Protein AF-A0A7M1XL05-F1 (afdb_monomer_lite)

Radius of gyration: 22.33 Å; chains: 1; bounding box: 62×26×66 Å

Organism: NCBI:txid744512

Sequence (189 aa):
MEYSQEQYKKDQKRFGLMASLPIVVAITHLLFTVIYMSIVTAHQDGTYGNVFLLGEMFATSSFGAILIGQGGSETAIRSLPAMLGVVLGLAMIFLSTSAVKGKKLPYYISFGVYLFDSVMIIPAMLCSIFLTGSGIHYMVVDYSITILLHLIFIGLFLYGVRIIKRMEDYEVKLALQANTIHITKGDTL

Foldseek 3Di:
DDQDPVNLVVLVVVLLVLLCLLLVLLVFQLVLLVVQLVPWDADPVLAIPPLASLLRHQLVLSLQLLVCSQPHDNCSSNPRSNVVSVVLSVLSNVLSVVSSVVDPVSLVVNLVSLVVSLVSNVSSQVSLVPVPRSSHHHDPVSNVSNNVVSVVSNVSSVVSVVSVVSNVVVVVVVVVVVVVVVVVVVVVD

pLDDT: mean 90.28, std 9.1, range [47.34, 98.25]

Structure (mmCIF, N/CA/C/O backbone):
data_AF-A0A7M1XL05-F1
#
_entry.id   AF-A0A7M1XL05-F1
#
loop_
_atom_site.group_PDB
_atom_site.id
_atom_site.type_symbol
_atom_site.label_atom_id
_atom_site.label_alt_id
_atom_site.label_comp_id
_atom_site.label_asym_id
_atom_site.label_entity_id
_atom_site.label_seq_id
_atom_site.pdbx_PDB_ins_code
_atom_site.Cartn_x
_atom_site.Cartn_y
_atom_site.Cartn_z
_atom_site.occupancy
_atom_site.B_iso_or_equiv
_atom_site.auth_seq_id
_atom_site.auth_comp_id
_atom_site.auth_asym_id
_atom_site.auth_atom_id
_atom_site.pdbx_PDB_model_num
ATOM 1 N N . MET A 1 1 ? -5.846 -11.533 30.949 1.00 64.31 1 MET A N 1
ATOM 2 C CA . MET A 1 1 ? -6.144 -10.200 31.517 1.00 64.31 1 MET A CA 1
ATOM 3 C C . MET A 1 1 ? -7.375 -9.659 30.822 1.00 64.31 1 MET A C 1
ATOM 5 O O . MET A 1 1 ? -7.454 -9.773 29.603 1.00 64.31 1 MET A O 1
ATOM 9 N N . GLU A 1 2 ? -8.335 -9.145 31.582 1.00 85.19 2 GLU A N 1
ATOM 10 C CA . GLU A 1 2 ? -9.550 -8.538 31.039 1.00 85.19 2 GLU A CA 1
ATOM 11 C C . GLU A 1 2 ? -9.230 -7.185 30.383 1.00 85.19 2 GLU A C 1
ATOM 13 O O . GLU A 1 2 ? -8.357 -6.455 30.853 1.00 85.19 2 GLU A O 1
ATOM 18 N N . TYR A 1 3 ? -9.884 -6.885 29.258 1.00 90.56 3 TYR A N 1
ATOM 19 C CA . TYR A 1 3 ? -9.640 -5.657 28.503 1.00 90.56 3 TYR A CA 1
ATOM 20 C C . TYR A 1 3 ? -10.390 -4.491 29.153 1.00 90.56 3 TYR A C 1
ATOM 22 O O . TYR A 1 3 ? -11.619 -4.502 29.207 1.00 90.56 3 TYR A O 1
ATOM 30 N N . SER A 1 4 ? -9.653 -3.516 29.686 1.00 93.31 4 SER A N 1
ATOM 31 C CA . SER A 1 4 ? -10.220 -2.446 30.516 1.00 93.31 4 SER A CA 1
ATOM 32 C C . SER A 1 4 ? -10.689 -1.232 29.704 1.00 93.31 4 SER A C 1
ATOM 34 O O . SER A 1 4 ? -10.248 -0.994 28.578 1.00 93.31 4 SER A O 1
ATOM 36 N N . GLN A 1 5 ? -11.535 -0.391 30.309 1.00 93.94 5 GLN A N 1
ATOM 37 C CA . GLN A 1 5 ? -11.976 0.876 29.706 1.00 93.94 5 GLN A CA 1
ATOM 38 C C . GLN A 1 5 ? -10.800 1.825 29.407 1.00 93.94 5 GLN A C 1
ATOM 40 O O . GLN A 1 5 ? -10.811 2.561 28.419 1.00 93.94 5 GLN A O 1
ATOM 45 N N . GLU A 1 6 ? -9.765 1.811 30.249 1.00 95.12 6 GLU A N 1
ATOM 46 C CA . GLU A 1 6 ? -8.543 2.587 30.030 1.00 95.12 6 GLU A CA 1
ATOM 47 C C . GLU A 1 6 ? -7.787 2.096 28.786 1.00 95.12 6 GLU A C 1
ATOM 49 O O . GLU A 1 6 ? -7.363 2.897 27.947 1.00 95.12 6 GLU A O 1
ATOM 54 N N . GLN A 1 7 ? -7.676 0.773 28.619 1.00 95.31 7 GLN A N 1
ATOM 55 C CA . GLN A 1 7 ? -7.066 0.165 27.436 1.00 95.31 7 GLN A CA 1
ATOM 56 C C . GLN A 1 7 ? -7.852 0.498 26.165 1.00 95.31 7 GLN A C 1
ATOM 58 O O . GLN A 1 7 ? -7.234 0.849 25.160 1.00 95.31 7 GLN A O 1
ATOM 63 N N . TYR A 1 8 ? -9.186 0.486 26.233 1.00 95.56 8 TYR A N 1
ATOM 64 C CA . TYR A 1 8 ? -10.053 0.904 25.131 1.00 95.56 8 TYR A CA 1
ATOM 65 C C . TYR A 1 8 ? -9.794 2.355 24.702 1.00 95.56 8 TYR A C 1
ATOM 67 O O . TYR A 1 8 ? -9.566 2.619 23.522 1.00 95.56 8 TYR A O 1
ATOM 75 N N . LYS A 1 9 ? -9.734 3.305 25.648 1.00 95.38 9 LYS A N 1
ATOM 76 C CA . LYS A 1 9 ? -9.420 4.717 25.341 1.00 95.38 9 LYS A CA 1
ATOM 77 C C . LYS A 1 9 ? -8.034 4.875 24.706 1.00 95.38 9 LYS A C 1
ATOM 79 O O . LYS A 1 9 ? -7.855 5.654 23.767 1.00 95.38 9 LYS A O 1
ATOM 84 N N . LYS A 1 10 ? -7.042 4.121 25.194 1.00 96.50 10 LYS A N 1
ATOM 85 C CA . LYS A 1 10 ? -5.683 4.119 24.632 1.00 96.50 10 LYS A CA 1
ATOM 86 C C . LYS A 1 10 ? -5.664 3.586 23.200 1.00 96.50 10 LYS A C 1
ATOM 88 O O . LYS A 1 10 ? -4.983 4.147 22.341 1.00 96.50 10 LYS A O 1
ATOM 93 N N . ASP A 1 11 ? -6.407 2.519 22.945 1.00 96.50 11 ASP A N 1
ATOM 94 C CA . ASP A 1 11 ? -6.513 1.903 21.629 1.00 96.50 11 ASP A CA 1
ATOM 95 C C . ASP A 1 11 ? -7.336 2.747 20.650 1.00 96.50 11 ASP A C 1
ATOM 97 O O . ASP A 1 11 ? -6.928 2.842 19.500 1.00 96.50 11 ASP A O 1
ATOM 101 N N . GLN A 1 12 ? -8.365 3.481 21.092 1.00 94.81 12 GLN A N 1
ATOM 102 C CA . GLN A 1 12 ? -9.033 4.500 20.266 1.00 94.81 12 GLN A CA 1
ATOM 103 C C . GLN A 1 12 ? -8.046 5.555 19.750 1.00 94.81 12 GLN A C 1
ATOM 105 O O . GLN A 1 12 ? -8.026 5.862 18.557 1.00 94.81 12 GLN A O 1
ATOM 110 N N . LYS A 1 13 ? -7.180 6.083 20.627 1.00 95.25 13 LYS A N 1
ATOM 111 C CA . LYS A 1 13 ? -6.151 7.057 20.224 1.00 95.25 13 LYS A CA 1
ATOM 112 C C . LYS A 1 13 ? -5.160 6.449 19.229 1.00 95.25 13 LYS A C 1
ATOM 114 O O . LYS A 1 13 ? -4.793 7.092 18.248 1.00 95.25 13 LYS A O 1
ATOM 119 N N . ARG A 1 14 ? -4.728 5.206 19.469 1.00 96.31 14 ARG A N 1
ATOM 120 C CA . ARG A 1 14 ? -3.832 4.477 18.556 1.00 96.31 14 ARG A CA 1
ATOM 121 C C . ARG A 1 14 ? -4.500 4.182 17.219 1.00 96.31 14 ARG A C 1
ATOM 123 O O . ARG A 1 14 ? -3.843 4.314 16.196 1.00 96.31 14 ARG A O 1
ATOM 130 N N . PHE A 1 15 ? -5.780 3.824 17.216 1.00 95.62 15 PHE A N 1
ATOM 131 C CA . PHE A 1 15 ? -6.544 3.626 15.994 1.00 95.62 15 PHE A CA 1
ATOM 132 C C . PHE A 1 15 ? -6.634 4.921 15.194 1.00 95.62 15 PHE A C 1
ATOM 134 O O . PHE A 1 15 ? -6.413 4.870 13.996 1.00 95.62 15 PHE A O 1
ATOM 141 N N . GLY A 1 16 ? -6.837 6.080 15.830 1.00 93.31 16 GLY A N 1
ATOM 142 C CA . GLY A 1 16 ? -6.789 7.371 15.133 1.00 93.31 16 GLY A CA 1
ATOM 143 C C . GLY A 1 16 ? -5.475 7.598 14.370 1.00 93.31 16 GLY A C 1
ATOM 144 O O . GLY A 1 16 ? -5.500 8.072 13.238 1.00 93.31 16 GLY A O 1
ATOM 145 N N . LEU A 1 17 ? -4.339 7.186 14.948 1.00 95.12 17 LEU A N 1
ATOM 146 C CA . LEU A 1 17 ? -3.033 7.216 14.272 1.00 95.12 17 LEU A CA 1
ATOM 147 C C . LEU A 1 17 ? -2.920 6.162 13.165 1.00 95.12 17 LEU A C 1
ATOM 149 O O . LEU A 1 17 ? -2.380 6.434 12.103 1.00 95.12 17 LEU A O 1
ATOM 153 N N . MET A 1 18 ? -3.416 4.946 13.393 1.00 97.06 18 MET A N 1
ATOM 154 C CA . MET A 1 18 ? -3.384 3.905 12.362 1.00 97.06 18 MET A CA 1
ATOM 155 C C . MET A 1 18 ? -4.321 4.237 11.203 1.00 97.06 18 MET A C 1
ATOM 157 O O . MET A 1 18 ? -3.995 3.956 10.060 1.00 97.06 18 MET A O 1
ATOM 161 N N . ALA A 1 19 ? -5.441 4.905 11.458 1.00 96.31 19 ALA A N 1
ATOM 162 C CA . ALA A 1 19 ? -6.400 5.307 10.445 1.00 96.31 19 ALA A CA 1
ATOM 163 C C . ALA A 1 19 ? -5.809 6.289 9.424 1.00 96.31 19 ALA A C 1
ATOM 165 O O . ALA A 1 19 ? -6.297 6.315 8.295 1.00 96.31 19 ALA A O 1
ATOM 166 N N . SER A 1 20 ? -4.755 7.043 9.773 1.00 96.81 20 SER A N 1
ATOM 167 C CA . SER A 1 20 ? -4.007 7.902 8.842 1.00 96.81 20 SER A CA 1
ATOM 168 C C . SER A 1 20 ? -2.867 7.185 8.107 1.00 96.81 20 SER A C 1
ATOM 170 O O . SER A 1 20 ? -2.329 7.734 7.148 1.00 96.81 20 SER A O 1
ATOM 172 N N . LEU A 1 21 ? -2.524 5.947 8.483 1.00 97.19 21 LEU A N 1
ATOM 173 C CA . LEU A 1 21 ? -1.484 5.153 7.820 1.00 97.19 21 LEU A CA 1
ATOM 174 C C . LEU A 1 21 ? -1.674 5.040 6.296 1.00 97.19 21 LEU A C 1
ATOM 176 O O . LEU A 1 21 ? -0.685 5.222 5.589 1.00 97.19 21 LEU A O 1
ATOM 180 N N . PRO A 1 22 ? -2.885 4.801 5.746 1.00 97.8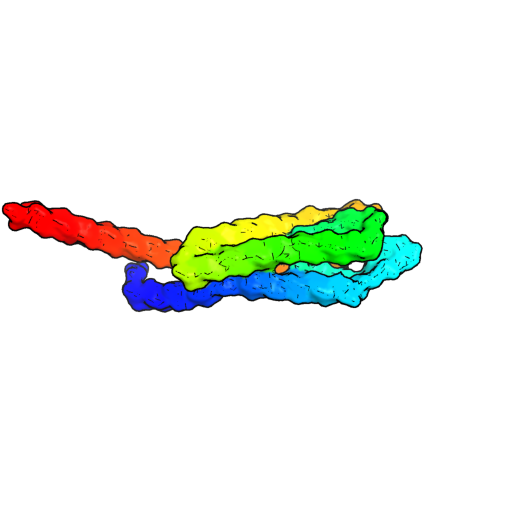1 22 PRO A N 1
ATOM 181 C CA . PRO A 1 22 ? -3.032 4.693 4.298 1.00 97.81 22 PRO A CA 1
ATOM 182 C C . PRO A 1 22 ? -2.705 6.003 3.563 1.00 97.81 22 PRO A C 1
ATOM 184 O O . PRO A 1 22 ? -2.231 5.947 2.434 1.00 97.81 22 PRO A O 1
ATOM 187 N N . ILE A 1 23 ? -2.896 7.172 4.196 1.00 97.69 23 ILE A N 1
ATOM 188 C CA . ILE A 1 23 ? -2.443 8.462 3.643 1.00 97.69 23 ILE A CA 1
ATOM 189 C C . ILE A 1 23 ? -0.918 8.510 3.596 1.00 97.69 23 ILE A C 1
ATOM 191 O O . ILE A 1 23 ? -0.364 8.915 2.581 1.00 97.69 23 ILE A O 1
ATOM 195 N N . VAL A 1 24 ? -0.243 8.090 4.670 1.00 97.06 24 VAL A N 1
ATOM 196 C CA . VAL A 1 24 ? 1.228 8.065 4.719 1.00 97.06 24 VAL A CA 1
ATOM 197 C C . VAL A 1 24 ? 1.774 7.178 3.602 1.00 97.06 24 VAL A C 1
ATOM 199 O O . VAL A 1 24 ? 2.594 7.638 2.818 1.00 97.06 24 VAL A O 1
ATOM 202 N N . VAL A 1 25 ? 1.246 5.959 3.475 1.00 97.00 25 VAL A N 1
ATOM 203 C CA . VAL A 1 25 ? 1.593 5.013 2.403 1.00 97.00 25 VAL A CA 1
ATOM 204 C C . VAL A 1 25 ? 1.383 5.639 1.024 1.00 97.00 25 VAL A C 1
ATOM 206 O O . VAL A 1 25 ? 2.295 5.640 0.200 1.00 97.00 25 VAL A O 1
ATOM 209 N N . ALA A 1 26 ? 0.207 6.229 0.785 1.00 97.62 26 ALA A N 1
ATOM 210 C CA . ALA A 1 26 ? -0.111 6.869 -0.487 1.00 97.62 26 ALA A CA 1
ATOM 211 C C . ALA A 1 26 ? 0.858 8.003 -0.828 1.00 97.62 26 ALA A C 1
ATOM 213 O O . ALA A 1 26 ? 1.385 8.037 -1.934 1.00 97.62 26 ALA A O 1
ATOM 214 N N . ILE A 1 27 ? 1.122 8.907 0.117 1.00 97.06 27 ILE A N 1
ATOM 215 C CA . ILE A 1 27 ? 2.045 10.027 -0.091 1.00 97.06 27 ILE A CA 1
ATOM 216 C C . ILE A 1 27 ? 3.452 9.507 -0.382 1.00 97.06 27 ILE A C 1
ATOM 218 O O . ILE A 1 27 ? 4.072 9.975 -1.333 1.00 97.06 27 ILE A O 1
ATOM 222 N N . THR A 1 28 ? 3.943 8.532 0.388 1.00 95.56 28 THR A N 1
ATOM 223 C CA . THR A 1 28 ? 5.272 7.948 0.185 1.00 95.56 28 THR A CA 1
ATOM 224 C C . THR A 1 28 ? 5.423 7.402 -1.237 1.00 95.56 28 THR A C 1
ATOM 226 O O . THR A 1 28 ? 6.307 7.857 -1.960 1.00 95.56 28 THR A O 1
ATOM 229 N N . HIS A 1 29 ? 4.533 6.513 -1.684 1.00 96.25 29 HIS A N 1
ATOM 230 C CA . HIS A 1 29 ? 4.633 5.922 -3.025 1.00 96.25 29 HIS A CA 1
ATOM 231 C C . HIS A 1 29 ? 4.381 6.931 -4.156 1.00 96.25 29 HIS A C 1
ATOM 233 O O . HIS A 1 29 ? 5.026 6.859 -5.206 1.00 96.25 29 HIS A O 1
ATOM 239 N N . LEU A 1 30 ? 3.474 7.898 -3.965 1.00 96.38 30 LEU A N 1
ATOM 240 C CA . LEU A 1 30 ? 3.226 8.956 -4.950 1.00 96.38 30 LEU A CA 1
ATOM 241 C C . LEU A 1 30 ? 4.436 9.876 -5.121 1.00 96.38 30 LEU A C 1
ATOM 243 O O . LEU A 1 30 ? 4.757 10.239 -6.250 1.00 96.38 30 LEU A O 1
ATOM 247 N N . LEU A 1 31 ? 5.130 10.223 -4.033 1.00 95.94 31 LEU A N 1
ATOM 248 C CA . LEU A 1 31 ? 6.360 11.011 -4.103 1.00 95.94 31 LEU A CA 1
ATOM 249 C C . LEU A 1 31 ? 7.429 10.277 -4.915 1.00 95.94 31 LEU A C 1
ATOM 251 O O . LEU A 1 31 ? 7.987 10.864 -5.839 1.00 95.94 31 LEU A O 1
ATOM 255 N N . PHE A 1 32 ? 7.660 8.991 -4.641 1.00 94.25 32 PHE A N 1
ATOM 256 C CA . PHE A 1 32 ? 8.605 8.192 -5.426 1.00 94.25 32 PHE A CA 1
ATOM 257 C C . PHE A 1 32 ? 8.195 8.068 -6.889 1.00 94.25 32 PHE A C 1
ATOM 259 O O . PHE A 1 32 ? 9.044 8.193 -7.766 1.00 94.25 32 PHE A O 1
ATOM 266 N N . THR A 1 33 ? 6.895 7.939 -7.160 1.00 93.38 33 THR A N 1
ATOM 267 C CA . THR A 1 33 ? 6.372 7.953 -8.530 1.00 93.38 33 THR A CA 1
ATOM 268 C C . THR A 1 33 ? 6.722 9.267 -9.226 1.00 93.38 33 THR A C 1
ATOM 270 O O . THR A 1 33 ? 7.324 9.243 -10.291 1.00 93.38 33 THR A O 1
ATOM 273 N N . VAL A 1 34 ? 6.432 10.423 -8.624 1.00 93.31 34 VAL A N 1
ATOM 274 C CA . VAL A 1 34 ? 6.751 11.737 -9.216 1.00 93.31 34 VAL A CA 1
ATOM 275 C C . VAL A 1 34 ? 8.254 11.913 -9.450 1.00 93.31 34 VAL A C 1
ATOM 277 O O . VAL A 1 34 ? 8.656 12.423 -10.499 1.00 93.31 34 VAL A O 1
ATOM 280 N N . ILE A 1 35 ? 9.093 11.479 -8.506 1.00 92.75 35 ILE A N 1
ATOM 281 C CA . ILE A 1 35 ? 10.548 11.577 -8.658 1.00 92.75 35 ILE A CA 1
ATOM 282 C C . ILE A 1 35 ? 11.018 10.666 -9.796 1.00 92.75 35 ILE A C 1
ATOM 284 O O . ILE A 1 35 ? 11.716 11.147 -10.685 1.00 92.75 35 ILE A O 1
ATOM 288 N N . TYR A 1 36 ? 10.577 9.405 -9.834 1.00 90.94 36 TYR A N 1
ATOM 289 C CA . TYR A 1 36 ? 10.893 8.463 -10.912 1.00 90.94 36 TYR A CA 1
ATOM 290 C C . TYR A 1 36 ? 10.531 9.041 -12.292 1.00 90.94 36 TYR A C 1
ATOM 292 O O . TYR A 1 36 ? 11.368 9.079 -13.191 1.00 90.94 36 TYR A O 1
ATOM 300 N N . MET A 1 37 ? 9.336 9.623 -12.430 1.00 89.31 37 MET A N 1
ATOM 301 C CA . MET A 1 37 ? 8.877 10.298 -13.657 1.00 89.31 37 MET A CA 1
ATOM 302 C C . MET A 1 37 ? 9.747 11.472 -14.104 1.00 89.31 37 MET A C 1
ATOM 304 O O . MET A 1 37 ? 9.776 11.815 -15.290 1.00 89.31 37 MET A O 1
ATOM 308 N N . SER A 1 38 ? 10.406 12.119 -13.147 1.00 89.00 38 SER A N 1
ATOM 309 C CA . SER A 1 38 ? 11.232 13.299 -13.385 1.00 89.00 38 SER A CA 1
ATOM 310 C C . SER A 1 38 ? 12.654 12.933 -13.807 1.00 89.00 38 SER A C 1
ATOM 312 O O . SER A 1 38 ? 13.306 13.739 -14.466 1.00 89.00 38 SER A O 1
ATOM 314 N N . ILE A 1 39 ? 13.134 11.742 -13.431 1.00 88.88 39 ILE A N 1
ATOM 315 C CA . ILE A 1 39 ? 14.531 11.328 -13.629 1.00 88.88 39 ILE A CA 1
ATOM 316 C C . ILE A 1 39 ? 14.712 10.220 -14.668 1.00 88.88 39 ILE A C 1
ATOM 318 O O . ILE A 1 39 ? 15.827 10.051 -15.162 1.00 88.88 39 ILE A O 1
ATOM 322 N N . VAL A 1 40 ? 13.657 9.462 -14.991 1.00 89.00 40 VAL A N 1
ATOM 323 C CA . VAL A 1 40 ? 13.730 8.388 -15.987 1.00 89.00 40 VAL A CA 1
ATOM 324 C C . VAL A 1 40 ? 14.039 8.971 -17.365 1.00 89.00 40 VAL A C 1
ATOM 326 O O . VAL A 1 40 ? 13.403 9.928 -17.813 1.00 89.00 40 VAL A O 1
ATOM 329 N N . THR A 1 41 ? 15.027 8.394 -18.043 1.00 87.38 41 THR A N 1
ATOM 330 C CA . THR A 1 41 ? 15.491 8.859 -19.357 1.00 87.38 41 THR A CA 1
ATOM 331 C C . THR A 1 41 ? 15.527 7.710 -20.345 1.00 87.38 41 THR A C 1
ATOM 333 O O . THR A 1 41 ? 16.102 6.668 -20.041 1.00 87.38 41 THR A O 1
ATOM 336 N N . ALA A 1 42 ? 14.959 7.913 -21.532 1.00 86.06 42 ALA A N 1
ATOM 337 C CA . ALA A 1 42 ? 15.063 6.959 -22.630 1.00 86.06 42 ALA A CA 1
ATOM 338 C C . ALA A 1 42 ? 16.443 7.048 -23.305 1.00 86.06 42 ALA A C 1
ATOM 340 O O . ALA A 1 42 ? 16.937 8.143 -23.591 1.00 86.06 42 ALA A O 1
ATOM 341 N N . HIS A 1 43 ? 17.054 5.901 -23.586 1.00 84.19 43 HIS A N 1
ATOM 342 C CA . HIS A 1 43 ? 18.278 5.782 -24.373 1.00 84.19 43 HIS A CA 1
ATOM 343 C C . HIS A 1 43 ? 17.969 5.359 -25.816 1.00 84.19 43 HIS A C 1
ATOM 345 O O . HIS A 1 43 ? 16.906 4.820 -26.124 1.00 84.19 43 HIS A O 1
ATOM 351 N N . GLN A 1 44 ? 18.909 5.618 -26.732 1.00 80.00 44 GLN A N 1
ATOM 352 C CA . GLN A 1 44 ? 18.736 5.334 -28.165 1.00 80.00 44 GLN A CA 1
ATOM 353 C C . GLN A 1 44 ? 18.653 3.835 -28.489 1.00 80.00 44 GLN A C 1
ATOM 355 O O . GLN A 1 44 ? 18.146 3.465 -29.544 1.00 80.00 44 GLN A O 1
ATOM 360 N N . ASP A 1 45 ? 19.137 2.980 -27.591 1.00 79.06 45 ASP A N 1
ATOM 361 C CA . ASP A 1 45 ? 19.076 1.521 -27.695 1.00 79.06 45 ASP A CA 1
ATOM 362 C C . ASP A 1 45 ? 17.742 0.933 -27.192 1.00 79.06 45 ASP A C 1
ATOM 364 O O . ASP A 1 45 ? 17.575 -0.285 -27.174 1.00 79.06 45 ASP A O 1
ATOM 368 N N . GLY A 1 46 ? 16.788 1.785 -26.794 1.00 76.75 46 GLY A N 1
ATOM 369 C CA . GLY A 1 46 ? 15.493 1.370 -26.255 1.00 76.75 46 GLY A CA 1
ATOM 370 C C . GLY A 1 46 ? 15.525 0.986 -24.773 1.00 76.75 46 GLY A C 1
ATOM 371 O O . GLY A 1 46 ? 14.511 0.523 -24.251 1.00 76.75 46 GLY A O 1
ATOM 372 N N . THR A 1 47 ? 16.657 1.178 -24.089 1.00 83.12 47 THR A N 1
ATOM 373 C CA . THR A 1 47 ? 16.760 1.020 -22.632 1.00 83.12 47 THR A CA 1
ATOM 374 C C . THR A 1 47 ? 16.428 2.318 -21.899 1.00 83.12 47 THR A C 1
ATOM 376 O O . THR A 1 47 ? 16.358 3.397 -22.494 1.00 83.12 47 THR A O 1
ATOM 379 N N . TYR A 1 48 ? 16.217 2.220 -20.587 1.00 84.06 48 TYR A N 1
ATOM 380 C CA . TYR A 1 48 ? 15.893 3.358 -19.736 1.00 84.06 48 TYR A CA 1
ATOM 381 C C . TYR A 1 48 ? 16.899 3.494 -18.593 1.00 84.06 48 TYR A C 1
ATOM 383 O O . TYR A 1 48 ? 17.186 2.542 -17.868 1.00 84.06 48 TYR A O 1
ATOM 391 N N . GLY A 1 49 ? 17.423 4.706 -18.426 1.00 81.25 49 GLY A N 1
ATOM 392 C CA . GLY A 1 49 ? 18.327 5.082 -17.342 1.00 81.25 49 GLY A CA 1
ATOM 393 C C . GLY A 1 49 ? 17.587 5.554 -16.088 1.00 81.25 49 GLY A C 1
ATOM 394 O O . GLY A 1 49 ? 16.405 5.898 -16.135 1.00 81.25 49 GLY A O 1
ATOM 395 N N . ASN A 1 50 ? 18.312 5.614 -14.964 1.00 82.69 50 ASN A N 1
ATOM 396 C CA . ASN A 1 50 ? 17.837 6.134 -13.670 1.00 82.69 50 ASN A CA 1
ATOM 397 C C . ASN A 1 50 ? 16.588 5.429 -13.110 1.00 82.69 50 ASN A C 1
ATOM 399 O O . ASN A 1 50 ? 15.703 6.059 -12.535 1.00 82.69 50 ASN A O 1
ATOM 403 N N . VAL A 1 51 ? 16.526 4.104 -13.247 1.00 83.69 51 VAL A N 1
ATOM 404 C CA . VAL A 1 51 ? 15.380 3.290 -12.805 1.00 83.69 51 VAL A CA 1
ATOM 405 C C . VAL A 1 51 ? 15.409 2.889 -11.321 1.00 83.69 51 VAL A C 1
ATOM 407 O O . VAL A 1 51 ? 14.526 2.173 -10.874 1.00 83.69 51 VAL A O 1
ATOM 410 N N . PHE A 1 52 ? 16.360 3.397 -10.532 1.00 80.88 52 PHE A N 1
ATOM 411 C CA . PHE A 1 52 ? 16.613 3.014 -9.128 1.00 80.88 52 PHE A CA 1
ATOM 412 C C . PHE A 1 52 ? 15.525 3.420 -8.111 1.00 80.88 52 PHE A C 1
ATOM 414 O O . PHE A 1 52 ? 15.732 3.271 -6.915 1.00 80.88 52 PHE A O 1
ATOM 421 N N . LEU A 1 53 ? 14.409 4.004 -8.564 1.00 85.94 53 LEU A N 1
ATOM 422 C CA . LEU A 1 53 ? 13.248 4.351 -7.726 1.00 85.94 53 LEU A CA 1
ATOM 423 C C . LEU A 1 53 ? 12.016 3.492 -8.028 1.00 85.94 53 LEU A C 1
ATOM 425 O O . LEU A 1 53 ? 10.910 3.754 -7.544 1.00 85.94 53 LEU A O 1
ATOM 429 N N . LEU A 1 54 ? 12.188 2.495 -8.893 1.00 87.38 54 LEU A N 1
ATOM 430 C CA . LEU A 1 54 ? 11.107 1.632 -9.327 1.00 87.38 54 LEU A CA 1
ATOM 431 C C . LEU A 1 54 ? 10.590 0.773 -8.165 1.00 87.38 54 LEU A C 1
ATOM 433 O O . LEU A 1 54 ? 9.407 0.444 -8.137 1.00 87.38 54 LEU A O 1
ATOM 437 N N . GLY A 1 55 ? 11.444 0.411 -7.202 1.00 86.81 55 GLY A N 1
ATOM 438 C CA . GLY A 1 55 ? 11.070 -0.425 -6.056 1.00 86.81 55 GLY A CA 1
ATOM 439 C C . GLY A 1 55 ? 10.219 0.300 -5.006 1.00 86.81 55 GLY A C 1
ATOM 440 O O . GLY A 1 55 ? 9.540 -0.341 -4.203 1.00 86.81 55 GLY A O 1
ATOM 441 N N . GLU A 1 56 ? 10.241 1.627 -5.018 1.00 91.44 56 GLU A N 1
ATOM 442 C CA . GLU A 1 56 ? 9.649 2.503 -4.013 1.00 91.44 56 GLU A CA 1
ATOM 443 C C . GLU A 1 56 ? 8.279 3.048 -4.432 1.00 91.44 56 GLU A C 1
ATOM 445 O O . GLU A 1 56 ? 7.555 3.639 -3.626 1.00 91.44 56 GLU A O 1
ATOM 450 N N . MET A 1 57 ? 7.894 2.839 -5.687 1.00 94.62 57 MET A N 1
ATOM 451 C CA . MET A 1 57 ? 6.546 3.098 -6.181 1.00 94.62 57 MET A CA 1
ATOM 452 C C . MET A 1 57 ? 5.563 2.035 -5.671 1.00 94.62 57 MET A C 1
ATOM 454 O O . MET A 1 57 ? 5.957 1.024 -5.091 1.00 94.62 57 MET A O 1
ATOM 458 N N . PHE A 1 58 ? 4.266 2.263 -5.887 1.00 96.44 58 PHE A N 1
ATOM 459 C CA . PHE A 1 58 ? 3.291 1.178 -5.769 1.00 96.44 58 PHE A CA 1
ATOM 460 C C . PHE A 1 58 ? 3.686 0.052 -6.722 1.00 96.44 58 PHE A C 1
ATOM 462 O O . PHE A 1 58 ? 4.008 0.318 -7.884 1.00 96.44 58 PHE A O 1
ATOM 469 N N . ALA A 1 59 ? 3.629 -1.195 -6.268 1.00 95.75 59 ALA A N 1
ATOM 470 C CA . ALA A 1 59 ? 4.117 -2.313 -7.065 1.00 95.75 59 ALA A CA 1
ATOM 471 C C . ALA A 1 59 ? 3.308 -2.501 -8.358 1.00 95.75 59 ALA A C 1
ATOM 473 O O . ALA A 1 59 ? 3.866 -2.904 -9.378 1.00 95.75 59 ALA A O 1
ATOM 474 N N . THR A 1 60 ? 2.025 -2.122 -8.368 1.00 96.50 60 THR A N 1
ATOM 475 C CA . THR A 1 60 ? 1.208 -2.056 -9.590 1.00 96.50 60 THR A CA 1
ATOM 476 C C . THR A 1 60 ? 1.755 -1.027 -10.585 1.00 96.50 60 THR A C 1
ATOM 478 O O . THR A 1 60 ? 1.790 -1.287 -11.787 1.00 96.50 60 THR A O 1
ATOM 481 N N . SER A 1 61 ? 2.210 0.136 -10.108 1.00 95.44 61 SER A N 1
ATOM 482 C CA . SER A 1 61 ? 2.832 1.158 -10.957 1.00 95.44 61 SER A CA 1
ATOM 483 C C . SER A 1 61 ? 4.166 0.682 -11.519 1.00 95.44 61 SER A C 1
ATOM 485 O O . SER A 1 61 ? 4.407 0.830 -12.717 1.00 95.44 61 SER A O 1
ATOM 487 N N . SER A 1 62 ? 5.007 0.078 -10.680 1.00 93.88 62 SER A N 1
ATOM 488 C CA . SER A 1 62 ? 6.295 -0.494 -11.084 1.00 93.88 62 SER A CA 1
ATOM 489 C C . SER A 1 62 ? 6.114 -1.605 -12.110 1.00 93.88 62 SER A C 1
ATOM 491 O O . SER A 1 62 ? 6.787 -1.624 -13.138 1.00 93.88 62 SER A O 1
ATOM 493 N N . PHE A 1 63 ? 5.144 -2.492 -11.876 1.00 94.00 63 PHE A N 1
ATOM 494 C CA . PHE A 1 63 ? 4.764 -3.528 -12.825 1.00 94.00 63 PHE A CA 1
ATOM 495 C C . PHE A 1 63 ? 4.326 -2.932 -14.163 1.00 94.00 63 PHE A C 1
ATOM 497 O O . PHE A 1 63 ? 4.800 -3.361 -15.213 1.00 94.00 63 PHE A O 1
ATOM 504 N N . GLY A 1 64 ? 3.471 -1.905 -14.122 1.00 92.62 64 GLY A N 1
ATOM 505 C CA . GLY A 1 64 ? 3.038 -1.174 -15.307 1.00 92.62 64 GLY A CA 1
ATOM 506 C C . GLY A 1 64 ? 4.217 -0.626 -16.107 1.00 92.62 64 GLY A C 1
ATOM 507 O O . GLY A 1 64 ? 4.251 -0.832 -17.314 1.00 92.62 64 GLY A O 1
ATOM 508 N N . ALA A 1 65 ? 5.196 -0.004 -15.440 1.00 91.62 65 ALA A N 1
ATOM 509 C CA . ALA A 1 65 ? 6.405 0.526 -16.074 1.00 91.62 65 ALA A CA 1
ATOM 510 C C . ALA A 1 65 ? 7.234 -0.575 -16.755 1.00 91.62 65 ALA A C 1
ATOM 512 O O . ALA A 1 65 ? 7.635 -0.416 -17.905 1.00 91.62 65 ALA A O 1
ATOM 513 N N . ILE A 1 66 ? 7.442 -1.705 -16.070 1.00 91.44 66 ILE A N 1
ATOM 514 C CA . ILE A 1 66 ? 8.201 -2.851 -16.596 1.00 91.44 66 ILE A CA 1
ATOM 515 C C . ILE A 1 66 ? 7.513 -3.436 -17.831 1.00 91.44 66 ILE A C 1
ATOM 517 O O . ILE A 1 66 ? 8.175 -3.714 -18.827 1.00 91.44 66 ILE A O 1
ATOM 521 N N . LEU A 1 67 ? 6.187 -3.596 -17.797 1.00 90.12 67 LEU A N 1
ATOM 522 C CA . LEU A 1 67 ? 5.437 -4.163 -18.919 1.00 90.12 67 LEU A CA 1
ATOM 523 C C . LEU A 1 67 ? 5.537 -3.314 -20.186 1.00 90.12 67 LEU A C 1
ATOM 525 O O . LEU A 1 67 ? 5.691 -3.856 -21.277 1.00 90.12 67 LEU A O 1
ATOM 529 N N . ILE A 1 68 ? 5.425 -1.992 -20.054 1.00 88.88 68 ILE A N 1
ATOM 530 C CA . ILE A 1 68 ? 5.417 -1.095 -21.217 1.00 88.88 68 ILE A CA 1
ATOM 531 C C . ILE A 1 68 ? 6.805 -0.636 -21.639 1.00 88.88 68 ILE A C 1
ATOM 533 O O . ILE A 1 68 ? 6.939 -0.039 -22.704 1.00 88.88 68 ILE A O 1
ATOM 537 N N . GLY A 1 69 ? 7.833 -0.894 -20.833 1.00 84.62 69 GLY A N 1
ATOM 538 C CA . GLY A 1 69 ? 9.203 -0.582 -21.213 1.00 84.62 69 GLY A CA 1
ATOM 539 C C . GLY A 1 69 ? 9.619 -1.285 -22.516 1.00 84.62 69 GLY A C 1
ATOM 540 O O . GLY A 1 69 ? 10.425 -0.750 -23.276 1.00 84.62 69 GLY A O 1
ATOM 541 N N . GLN A 1 70 ? 8.989 -2.422 -22.849 1.00 75.94 70 GLN A N 1
ATOM 542 C CA . GLN A 1 70 ? 9.144 -3.080 -24.144 1.00 75.94 70 GLN A CA 1
ATOM 543 C C . GLN A 1 70 ? 8.358 -2.341 -25.240 1.00 75.94 70 GLN A C 1
ATOM 545 O O . GLN A 1 70 ? 7.175 -2.591 -25.467 1.00 75.94 70 GLN A O 1
ATOM 550 N N . GLY A 1 71 ? 9.024 -1.434 -25.956 1.00 72.81 71 GLY A N 1
ATOM 551 C CA . GLY A 1 71 ? 8.450 -0.765 -27.132 1.00 72.81 71 GLY A CA 1
ATOM 552 C C . GLY A 1 71 ? 7.440 0.345 -26.823 1.00 72.81 71 GLY A C 1
ATOM 553 O O . GLY A 1 71 ? 6.834 0.892 -27.746 1.00 72.81 71 GLY A O 1
ATOM 554 N N . GLY A 1 72 ? 7.263 0.707 -25.550 1.00 77.12 72 GLY A N 1
ATOM 555 C CA . GLY A 1 72 ? 6.524 1.899 -25.158 1.00 77.12 72 GLY A CA 1
ATOM 556 C C . GLY A 1 72 ? 7.277 3.178 -25.515 1.00 77.12 72 GLY A C 1
ATOM 557 O O . GLY A 1 72 ? 8.506 3.227 -25.513 1.00 77.12 72 GLY A O 1
ATOM 558 N N . SER A 1 73 ? 6.525 4.241 -25.805 1.00 83.19 73 SER A N 1
ATOM 559 C CA . SER A 1 73 ? 7.103 5.579 -25.905 1.00 83.19 73 SER A CA 1
ATOM 560 C C . SER A 1 73 ? 7.523 6.081 -24.524 1.00 83.19 73 SER A C 1
ATOM 562 O O . SER A 1 73 ? 6.951 5.693 -23.502 1.00 83.19 73 SER A O 1
ATOM 564 N N . GLU A 1 74 ? 8.457 7.029 -24.484 1.00 83.12 74 GLU A N 1
ATOM 565 C CA . GLU A 1 74 ? 8.834 7.715 -23.243 1.00 83.12 74 GLU A CA 1
ATOM 566 C C . GLU A 1 74 ? 7.607 8.306 -22.519 1.00 83.12 74 GLU A C 1
ATOM 568 O O . GLU A 1 74 ? 7.484 8.229 -21.297 1.00 83.12 74 GLU A O 1
ATOM 573 N N . THR A 1 75 ? 6.637 8.827 -23.278 1.00 87.62 75 THR A N 1
ATOM 574 C CA . THR A 1 75 ? 5.362 9.314 -22.738 1.00 87.62 75 THR A CA 1
ATOM 575 C C . THR A 1 75 ? 4.539 8.204 -22.091 1.00 87.62 75 THR A C 1
ATOM 577 O O . THR A 1 75 ? 3.950 8.430 -21.034 1.00 87.62 75 THR A O 1
ATOM 580 N N . ALA A 1 76 ? 4.479 7.011 -22.688 1.00 87.56 76 ALA A N 1
ATOM 581 C CA . ALA A 1 76 ? 3.748 5.880 -22.119 1.00 87.56 76 ALA A CA 1
ATOM 582 C C . ALA A 1 76 ? 4.376 5.444 -20.789 1.00 87.56 76 ALA A C 1
ATOM 584 O O . ALA A 1 76 ? 3.667 5.304 -19.791 1.00 87.56 76 ALA A O 1
ATOM 585 N N . ILE A 1 77 ? 5.706 5.318 -20.764 1.00 86.88 77 ILE A N 1
ATOM 586 C CA . ILE A 1 77 ? 6.486 4.917 -19.582 1.00 86.88 77 ILE A CA 1
ATOM 587 C C . ILE A 1 77 ? 6.321 5.887 -18.434 1.00 86.88 77 ILE A C 1
ATOM 589 O O . ILE A 1 77 ? 6.348 5.476 -17.278 1.00 86.88 77 ILE A O 1
ATOM 593 N N . ARG A 1 78 ? 6.074 7.160 -18.744 1.00 89.19 78 ARG A N 1
ATOM 594 C CA . ARG A 1 78 ? 5.754 8.131 -17.713 1.00 89.19 78 ARG A CA 1
ATOM 595 C C . ARG A 1 78 ? 4.274 8.086 -17.295 1.00 89.19 78 ARG A C 1
ATOM 597 O O . ARG A 1 78 ? 3.909 8.012 -16.126 1.00 89.19 78 ARG A O 1
ATOM 604 N N . SER A 1 79 ? 3.371 8.113 -18.261 1.00 91.19 79 SER A N 1
ATOM 605 C CA . SER A 1 79 ? 1.942 8.296 -17.979 1.00 91.19 79 SER A CA 1
ATOM 606 C C . SER A 1 79 ? 1.273 7.098 -17.300 1.00 91.19 79 SER A C 1
ATOM 608 O O . SER A 1 79 ? 0.493 7.306 -16.370 1.00 91.19 79 SER A O 1
ATOM 610 N N . LEU A 1 80 ? 1.566 5.857 -17.710 1.00 92.44 80 LEU A N 1
ATOM 611 C CA . LEU A 1 80 ? 0.880 4.682 -17.160 1.00 92.44 80 LEU A CA 1
ATOM 612 C C . LEU A 1 80 ? 1.215 4.443 -15.677 1.00 92.44 80 LEU A C 1
ATOM 614 O O . LEU A 1 80 ? 0.276 4.340 -14.882 1.00 92.44 80 LEU A O 1
ATOM 618 N N . PRO A 1 81 ? 2.492 4.402 -15.250 1.00 92.19 81 PRO A N 1
ATOM 619 C CA . PRO A 1 81 ? 2.822 4.200 -13.839 1.00 92.19 81 PRO A CA 1
ATOM 620 C C . PRO A 1 81 ? 2.292 5.329 -12.954 1.00 92.19 81 PRO A C 1
ATOM 622 O O . PRO A 1 81 ? 1.801 5.067 -11.852 1.00 92.19 81 PRO A O 1
ATOM 625 N N . ALA A 1 82 ? 2.325 6.572 -13.455 1.00 93.56 82 ALA A N 1
ATOM 626 C CA . ALA A 1 82 ? 1.757 7.730 -12.776 1.00 93.56 82 ALA A CA 1
ATOM 627 C C . ALA A 1 82 ? 0.238 7.604 -12.604 1.00 93.56 82 ALA A C 1
ATOM 629 O O . ALA A 1 82 ? -0.268 7.792 -11.499 1.00 93.56 82 ALA A O 1
ATOM 630 N N . MET A 1 83 ? -0.489 7.229 -13.661 1.00 96.31 83 MET A N 1
ATOM 631 C CA . MET A 1 83 ? -1.936 7.016 -13.600 1.00 96.31 83 MET A CA 1
ATOM 632 C C . MET A 1 83 ? -2.298 5.933 -12.576 1.00 96.31 83 MET A C 1
ATOM 634 O O . MET A 1 83 ? -3.148 6.169 -11.718 1.00 96.31 83 MET A O 1
ATOM 638 N N . LEU A 1 84 ? -1.631 4.774 -12.629 1.00 96.00 84 LEU A N 1
ATOM 639 C CA . LEU A 1 84 ? -1.854 3.675 -11.683 1.00 96.00 84 LEU A CA 1
ATOM 640 C C . LEU A 1 84 ? -1.578 4.117 -10.239 1.00 96.00 84 LEU A C 1
ATOM 642 O O . LEU A 1 84 ? -2.383 3.855 -9.343 1.00 96.00 84 LEU A O 1
ATOM 646 N N . GLY A 1 85 ? -0.488 4.861 -10.036 1.00 96.00 85 GLY A N 1
ATOM 647 C CA . GLY A 1 85 ? -0.086 5.346 -8.720 1.00 96.00 85 GLY A CA 1
ATOM 648 C C . GLY A 1 85 ? -1.089 6.344 -8.153 1.00 96.00 85 GLY A C 1
ATOM 649 O O . GLY A 1 85 ? -1.472 6.241 -6.990 1.00 96.00 85 GLY A O 1
ATOM 650 N N . VAL A 1 86 ? -1.581 7.269 -8.984 1.00 97.12 86 VAL A N 1
ATOM 651 C CA . VAL A 1 86 ? -2.612 8.249 -8.610 1.00 97.12 86 VAL A CA 1
ATOM 652 C C . VAL A 1 86 ? -3.926 7.563 -8.253 1.00 97.12 86 VAL A C 1
ATOM 654 O O . VAL A 1 86 ? -4.513 7.898 -7.225 1.00 97.12 86 VAL A O 1
ATOM 657 N N . VAL A 1 87 ? -4.380 6.588 -9.046 1.00 97.19 87 VAL A N 1
ATOM 658 C CA . VAL A 1 87 ? -5.627 5.857 -8.769 1.00 97.19 87 VAL A CA 1
ATOM 659 C C . VAL A 1 87 ? -5.553 5.143 -7.416 1.00 97.19 87 VAL A C 1
ATOM 661 O O . VAL A 1 87 ? -6.445 5.320 -6.582 1.00 97.19 87 VAL A O 1
ATOM 664 N N . LEU A 1 88 ? -4.474 4.395 -7.161 1.00 96.88 88 LEU A N 1
ATOM 665 C CA . LEU A 1 88 ? -4.278 3.697 -5.885 1.00 96.88 88 LEU A CA 1
ATOM 666 C C . LEU A 1 88 ? -4.098 4.672 -4.716 1.00 96.88 88 LEU A C 1
ATOM 668 O O . LEU A 1 88 ? -4.733 4.514 -3.670 1.00 96.88 88 LEU A O 1
ATOM 672 N N . GLY A 1 89 ? -3.291 5.716 -4.902 1.00 97.50 89 GLY A N 1
ATOM 673 C CA . GLY A 1 89 ? -3.047 6.737 -3.890 1.00 97.50 89 GLY A CA 1
ATOM 674 C C . GLY A 1 89 ? -4.325 7.467 -3.472 1.00 97.50 89 GLY A C 1
ATOM 675 O O . GLY A 1 89 ? -4.600 7.599 -2.279 1.00 97.50 89 GLY A O 1
ATOM 676 N N . LEU A 1 90 ? -5.161 7.876 -4.431 1.00 97.38 90 LEU A N 1
ATOM 677 C CA . LEU A 1 90 ? -6.446 8.521 -4.147 1.00 97.38 90 LEU A CA 1
ATOM 678 C C . LEU A 1 90 ? -7.423 7.579 -3.438 1.00 97.38 90 LEU A C 1
ATOM 680 O O . LEU A 1 90 ? -8.076 7.999 -2.478 1.00 97.38 90 LEU A O 1
ATOM 684 N N . ALA A 1 91 ? -7.498 6.310 -3.857 1.00 97.44 91 ALA A N 1
ATOM 685 C CA . ALA A 1 91 ? -8.327 5.313 -3.184 1.00 97.44 91 ALA A CA 1
ATOM 686 C C . ALA A 1 91 ? -7.930 5.174 -1.703 1.00 97.44 91 ALA A C 1
ATOM 688 O O . ALA A 1 91 ? -8.781 5.246 -0.813 1.00 97.44 91 ALA A O 1
ATOM 689 N N . MET A 1 92 ? -6.629 5.070 -1.428 1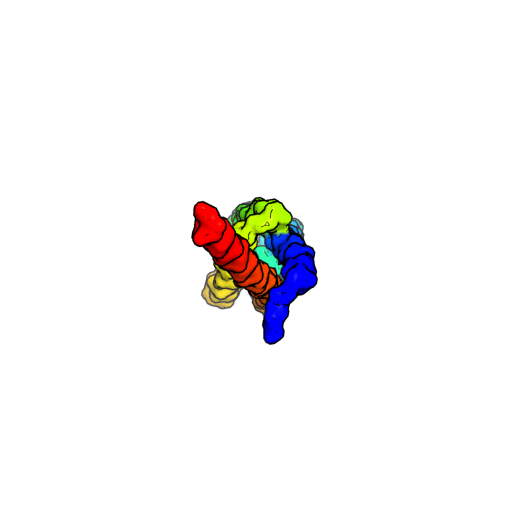.00 97.75 92 MET A N 1
ATOM 690 C CA . MET A 1 92 ? -6.081 4.976 -0.073 1.00 97.75 92 MET A CA 1
ATOM 691 C C . MET A 1 92 ? -6.374 6.228 0.768 1.00 97.75 92 MET A C 1
ATOM 693 O O . MET A 1 92 ? -6.817 6.109 1.915 1.00 97.75 92 MET A O 1
ATOM 697 N N . ILE A 1 93 ? -6.203 7.427 0.200 1.00 97.69 93 ILE A N 1
ATOM 698 C CA . ILE A 1 93 ? -6.491 8.704 0.876 1.00 97.69 93 ILE A CA 1
ATOM 699 C C . ILE A 1 93 ? -7.980 8.821 1.235 1.00 97.69 93 ILE A C 1
ATOM 701 O O . ILE A 1 93 ? -8.325 9.189 2.365 1.00 97.69 93 ILE A O 1
ATOM 705 N N . PHE A 1 94 ? -8.877 8.482 0.304 1.00 97.00 94 PHE A N 1
ATOM 706 C CA . PHE A 1 94 ? -10.323 8.549 0.528 1.00 97.00 94 PHE A CA 1
ATOM 707 C C . PHE A 1 94 ? -10.783 7.570 1.620 1.00 97.00 94 PHE A C 1
ATOM 709 O O . PHE A 1 94 ? -11.531 7.941 2.538 1.00 97.00 94 PHE A O 1
ATOM 716 N N . LEU A 1 95 ? -10.290 6.328 1.564 1.00 97.50 95 LEU A N 1
ATOM 717 C CA . LEU A 1 95 ? -10.572 5.300 2.566 1.00 97.50 95 LEU A CA 1
ATOM 718 C C . LEU A 1 95 ? -10.040 5.702 3.945 1.00 97.50 95 LEU A C 1
ATOM 720 O O . LEU A 1 95 ? -10.755 5.586 4.940 1.00 97.50 95 LEU A O 1
ATOM 724 N N . SER A 1 96 ? -8.830 6.257 4.005 1.00 96.31 96 SER A N 1
ATOM 725 C CA . SER A 1 96 ? -8.233 6.750 5.247 1.00 96.31 96 SER A CA 1
ATOM 726 C C . SER A 1 96 ? -9.003 7.926 5.843 1.00 96.31 96 SER A C 1
ATOM 728 O O . SER A 1 96 ? -9.292 7.919 7.036 1.00 96.31 96 SER A O 1
ATOM 730 N N . THR A 1 97 ? -9.443 8.890 5.030 1.00 96.19 97 THR A N 1
ATOM 731 C CA . THR A 1 97 ? -10.262 10.019 5.511 1.00 96.19 97 THR A CA 1
ATOM 732 C C . THR A 1 97 ? -11.573 9.531 6.130 1.00 96.19 97 THR A C 1
ATOM 734 O O . THR A 1 97 ? -12.043 10.073 7.133 1.00 96.19 97 THR A O 1
ATOM 737 N N . SER A 1 98 ? -12.162 8.475 5.565 1.00 94.94 98 SER A N 1
ATOM 738 C CA . SER A 1 98 ? -13.331 7.815 6.152 1.00 94.94 98 SER A CA 1
ATOM 739 C C . SER A 1 98 ? -12.985 7.053 7.437 1.00 94.94 98 SER A C 1
ATOM 741 O O . SER A 1 98 ? -13.764 7.098 8.390 1.00 94.94 98 SER A O 1
ATOM 743 N N . ALA A 1 99 ? -11.820 6.401 7.492 1.00 94.75 99 ALA A N 1
ATOM 744 C CA . ALA A 1 99 ? -11.351 5.670 8.667 1.00 94.75 99 ALA A CA 1
ATOM 745 C C . ALA A 1 99 ? -11.056 6.585 9.864 1.00 94.75 99 ALA A C 1
ATOM 747 O O . ALA A 1 99 ? -11.444 6.279 10.991 1.00 94.75 99 ALA A O 1
ATOM 748 N N . VAL A 1 100 ? -10.447 7.750 9.619 1.00 93.88 100 VAL A N 1
ATOM 749 C CA . VAL A 1 100 ? -10.132 8.760 10.644 1.00 93.88 100 VAL A CA 1
ATOM 750 C C . VAL A 1 100 ? -11.398 9.289 11.327 1.00 93.88 100 VAL A C 1
ATOM 752 O O . VAL A 1 100 ? -11.367 9.626 12.507 1.00 93.88 100 VAL A O 1
ATOM 755 N N . LYS A 1 101 ? -12.548 9.274 10.638 1.00 92.00 101 LYS A N 1
ATOM 756 C CA . LYS A 1 101 ? -13.865 9.602 11.221 1.00 92.00 101 LYS A CA 1
ATOM 757 C C . LYS A 1 101 ? -14.432 8.498 12.131 1.00 92.00 101 LYS A C 1
ATOM 759 O O . LYS A 1 101 ? -15.600 8.558 12.502 1.00 92.00 101 LYS A O 1
ATOM 764 N N . GLY A 1 102 ? -13.644 7.474 12.463 1.00 87.56 102 GLY A N 1
ATOM 765 C CA . GLY A 1 102 ? -14.026 6.376 13.353 1.00 87.56 102 GLY A CA 1
ATOM 766 C C . GLY A 1 102 ? -14.639 5.163 12.650 1.00 87.56 102 GLY A C 1
ATOM 767 O O . GLY A 1 102 ? -14.978 4.185 13.314 1.00 87.56 102 GLY A O 1
ATOM 768 N N . LYS A 1 103 ? -14.778 5.179 11.316 1.00 91.94 103 LYS A N 1
ATOM 769 C CA . LYS A 1 103 ? -15.311 4.029 10.570 1.00 91.94 103 LYS A CA 1
ATOM 770 C C . LYS A 1 103 ? -14.227 2.958 10.417 1.00 91.94 103 LYS A C 1
ATOM 772 O O . LYS A 1 103 ? -13.208 3.187 9.779 1.00 91.94 103 LYS A O 1
ATOM 777 N N . LYS A 1 104 ? -14.464 1.758 10.944 1.00 93.88 104 LYS A N 1
ATOM 778 C CA . LYS A 1 104 ? -13.491 0.650 10.909 1.00 93.88 104 LYS A CA 1
ATOM 779 C C . LYS A 1 104 ? -13.386 -0.008 9.526 1.00 93.88 104 LYS A C 1
ATOM 781 O O . LYS A 1 104 ? -12.289 -0.285 9.057 1.00 93.88 104 LYS A O 1
ATOM 786 N N . LEU A 1 105 ? -14.514 -0.182 8.827 1.00 96.06 105 LEU A N 1
ATOM 787 C CA . LEU A 1 105 ? -14.568 -0.849 7.517 1.00 96.06 105 LEU A CA 1
ATOM 788 C C . LEU A 1 105 ? -13.639 -0.230 6.447 1.00 96.06 105 LEU A C 1
ATOM 790 O O . LEU A 1 105 ? -12.900 -0.985 5.819 1.00 96.06 105 LEU A O 1
ATOM 794 N N . PRO A 1 106 ? -13.587 1.105 6.253 1.00 97.88 106 PRO A N 1
ATOM 795 C CA . PRO A 1 106 ? -12.650 1.714 5.307 1.00 97.88 106 PRO A CA 1
ATOM 796 C C . PRO A 1 106 ? -11.176 1.376 5.563 1.00 97.88 106 PRO A C 1
ATOM 798 O O . PRO A 1 106 ? -10.406 1.309 4.611 1.00 97.88 106 PRO A O 1
ATOM 801 N N . TYR A 1 107 ? -10.785 1.123 6.817 1.00 97.38 107 TYR A N 1
ATOM 802 C CA . TYR A 1 107 ? -9.427 0.689 7.146 1.00 97.38 107 TYR A CA 1
ATOM 803 C C . TYR A 1 107 ? -9.137 -0.740 6.664 1.00 97.38 107 TYR A C 1
ATOM 805 O O . TYR A 1 107 ? -8.062 -1.022 6.145 1.00 97.38 107 TYR A O 1
ATOM 813 N N . TYR A 1 108 ? -10.104 -1.651 6.792 1.00 97.81 108 TYR A N 1
ATOM 814 C CA . TYR A 1 108 ? -9.970 -3.003 6.243 1.00 97.81 108 TYR A CA 1
ATOM 815 C C . TYR A 1 108 ? -9.890 -2.993 4.718 1.00 97.81 108 TYR A C 1
ATOM 817 O O . TYR A 1 108 ? -9.078 -3.711 4.140 1.00 97.81 108 TYR A O 1
ATOM 825 N N . ILE A 1 109 ? -10.700 -2.152 4.069 1.00 98.06 109 ILE A N 1
ATOM 826 C CA . ILE A 1 109 ? -10.673 -2.007 2.611 1.00 98.06 109 ILE A CA 1
ATOM 827 C C . ILE A 1 109 ? -9.322 -1.436 2.163 1.00 98.06 109 ILE A C 1
ATOM 829 O O . ILE A 1 109 ? -8.738 -1.967 1.224 1.00 98.06 109 ILE A O 1
ATOM 833 N N . SER A 1 110 ? -8.785 -0.414 2.842 1.00 97.94 110 SER A N 1
ATOM 834 C CA . SER A 1 110 ? -7.471 0.140 2.484 1.00 97.94 110 SER A CA 1
ATOM 835 C C . SER A 1 110 ? -6.347 -0.871 2.692 1.00 97.94 110 SER A C 1
ATOM 837 O O . SER A 1 110 ? -5.461 -0.972 1.846 1.00 97.94 110 SER A O 1
ATOM 839 N N . PHE A 1 111 ? -6.417 -1.689 3.746 1.00 98.19 111 PHE A N 1
ATOM 840 C CA . PHE A 1 111 ? -5.483 -2.798 3.909 1.00 98.19 111 PHE A CA 1
ATOM 841 C C . PHE A 1 111 ? -5.588 -3.813 2.762 1.00 98.19 111 PHE A C 1
ATOM 843 O O . PHE A 1 111 ? -4.567 -4.237 2.232 1.00 98.19 111 PHE A O 1
ATOM 850 N N . GLY A 1 112 ? -6.805 -4.165 2.333 1.00 98.00 112 GLY A N 1
ATOM 851 C CA . GLY A 1 112 ? -7.028 -5.054 1.190 1.00 98.00 112 GLY A CA 1
ATOM 852 C C . GLY A 1 112 ? -6.462 -4.503 -0.122 1.00 98.00 112 GLY A C 1
ATOM 853 O O . GLY A 1 112 ? -5.788 -5.232 -0.845 1.00 98.00 112 GLY A O 1
ATOM 854 N N . VAL A 1 113 ? -6.670 -3.211 -0.396 1.00 97.75 113 VAL A N 1
ATOM 855 C CA . VAL A 1 113 ? -6.082 -2.514 -1.556 1.00 97.75 113 VAL A CA 1
ATOM 856 C C . VAL A 1 113 ? -4.557 -2.581 -1.507 1.00 97.75 113 VAL A C 1
ATOM 858 O O . VAL A 1 113 ? -3.922 -2.919 -2.502 1.00 97.75 113 VAL A O 1
ATOM 861 N N . TYR A 1 114 ? -3.967 -2.311 -0.343 1.00 97.94 114 TYR A N 1
ATOM 862 C CA . TYR A 1 114 ? -2.517 -2.327 -0.191 1.00 97.94 114 TYR A CA 1
ATOM 863 C C . TYR A 1 114 ? -1.914 -3.736 -0.270 1.00 97.94 114 TYR A C 1
ATOM 865 O O . TYR A 1 114 ? -0.837 -3.918 -0.831 1.00 97.94 114 TYR A O 1
ATOM 873 N N . LEU A 1 115 ? -2.607 -4.754 0.248 1.00 97.75 115 LEU A N 1
ATOM 874 C CA . LEU A 1 115 ? -2.208 -6.154 0.082 1.00 97.75 115 LEU A CA 1
ATOM 875 C C . LEU A 1 115 ? -2.243 -6.579 -1.383 1.00 97.75 115 LEU A C 1
ATOM 877 O O . LEU A 1 115 ? -1.313 -7.236 -1.839 1.00 97.75 115 LEU A O 1
ATOM 881 N N . PHE A 1 116 ? -3.298 -6.206 -2.109 1.00 96.94 116 PHE A N 1
ATOM 882 C CA . PHE A 1 116 ? -3.396 -6.470 -3.540 1.00 96.94 116 PHE A CA 1
ATOM 883 C C . PHE A 1 116 ? -2.218 -5.850 -4.295 1.00 96.94 116 PHE A C 1
ATOM 885 O O . PHE A 1 116 ? -1.565 -6.550 -5.066 1.00 96.94 116 PHE A O 1
ATOM 892 N N . ASP A 1 117 ? -1.906 -4.581 -4.018 1.00 97.31 117 ASP A N 1
ATOM 893 C CA . ASP A 1 117 ? -0.738 -3.928 -4.606 1.00 97.31 117 ASP A CA 1
ATOM 894 C C . ASP A 1 117 ? 0.555 -4.664 -4.229 1.00 97.31 117 ASP A C 1
ATOM 896 O O . ASP A 1 117 ? 1.316 -5.048 -5.105 1.00 97.31 117 ASP A O 1
ATOM 900 N N . SER A 1 118 ? 0.747 -5.004 -2.953 1.00 96.69 118 SER A N 1
ATOM 901 C CA . SER A 1 118 ? 1.932 -5.741 -2.486 1.00 96.69 118 SER A CA 1
ATOM 902 C C . SER A 1 118 ? 2.124 -7.089 -3.197 1.00 96.69 118 SER A C 1
ATOM 904 O O . SER A 1 118 ? 3.251 -7.514 -3.438 1.00 96.69 118 SER A O 1
ATOM 906 N N . VAL A 1 119 ? 1.041 -7.784 -3.558 1.00 96.50 119 VAL A N 1
ATOM 907 C CA . VAL A 1 119 ? 1.118 -9.040 -4.325 1.00 96.50 119 VAL A CA 1
ATOM 908 C C . VAL A 1 119 ? 1.632 -8.800 -5.749 1.00 96.50 119 VAL A C 1
ATOM 910 O O . VAL A 1 119 ? 2.298 -9.681 -6.295 1.00 96.50 119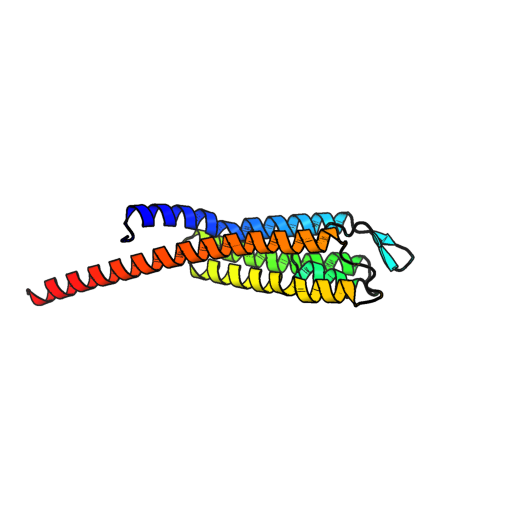 VAL A O 1
ATOM 913 N N . MET A 1 120 ? 1.418 -7.609 -6.325 1.00 96.12 120 MET A N 1
ATOM 914 C CA . MET A 1 120 ? 1.937 -7.233 -7.649 1.00 96.12 120 MET A CA 1
ATOM 915 C C . MET A 1 120 ? 3.462 -7.110 -7.700 1.00 96.12 120 MET A C 1
ATOM 917 O O . MET A 1 120 ? 4.030 -7.099 -8.792 1.00 96.12 120 MET A O 1
ATOM 921 N N . ILE A 1 121 ? 4.149 -7.137 -6.553 1.00 94.62 121 ILE A N 1
ATOM 922 C CA . ILE A 1 121 ? 5.608 -7.285 -6.512 1.00 94.62 121 ILE A CA 1
ATOM 923 C C . ILE A 1 121 ? 6.025 -8.569 -7.236 1.00 94.62 121 ILE A C 1
ATOM 925 O O . ILE A 1 121 ? 6.968 -8.544 -8.017 1.00 94.62 121 ILE A O 1
ATOM 929 N N . ILE A 1 122 ? 5.308 -9.680 -7.043 1.00 93.81 122 ILE A N 1
ATOM 930 C CA . ILE A 1 122 ? 5.668 -10.976 -7.636 1.00 93.81 122 ILE A CA 1
ATOM 931 C C . ILE A 1 122 ? 5.695 -10.908 -9.174 1.00 93.81 122 ILE A C 1
ATOM 933 O O . ILE A 1 122 ? 6.754 -11.174 -9.746 1.00 93.81 122 ILE A O 1
ATOM 937 N N . PRO A 1 123 ? 4.602 -10.540 -9.876 1.00 93.69 123 PRO A N 1
ATOM 938 C CA . PRO A 1 123 ? 4.641 -10.411 -11.328 1.00 93.69 123 PRO A CA 1
ATOM 939 C C . PRO A 1 123 ? 5.615 -9.322 -11.794 1.00 93.69 123 PRO A C 1
ATOM 941 O O . PRO A 1 123 ? 6.288 -9.536 -12.798 1.00 93.69 123 PRO A O 1
ATOM 944 N N . ALA A 1 124 ? 5.779 -8.215 -11.057 1.00 91.94 124 ALA A N 1
ATOM 945 C CA . ALA A 1 124 ? 6.788 -7.205 -11.380 1.00 91.94 124 ALA A CA 1
ATOM 946 C C . ALA A 1 124 ? 8.208 -7.786 -11.378 1.00 91.94 124 ALA A C 1
ATOM 948 O O . ALA A 1 124 ? 8.961 -7.592 -12.330 1.00 91.94 124 ALA A O 1
ATOM 949 N N . MET A 1 125 ? 8.565 -8.545 -10.339 1.00 91.56 125 MET A N 1
ATOM 950 C CA . MET A 1 125 ? 9.872 -9.190 -10.229 1.00 91.56 125 MET A CA 1
ATOM 951 C C . MET A 1 125 ? 10.069 -10.242 -11.318 1.00 91.56 125 MET A C 1
ATOM 953 O O . MET A 1 125 ? 11.120 -10.270 -11.952 1.00 91.56 125 MET A O 1
ATOM 957 N N . LEU A 1 126 ? 9.060 -11.081 -11.570 1.00 92.00 126 LEU A N 1
ATOM 958 C CA . LEU A 1 126 ? 9.132 -12.105 -12.613 1.00 92.00 126 LEU A CA 1
ATOM 959 C C . LEU A 1 126 ? 9.318 -11.478 -13.997 1.00 92.00 126 LEU A C 1
ATOM 961 O O . LEU A 1 126 ? 10.207 -11.898 -14.732 1.00 92.00 126 LEU A O 1
ATOM 965 N N . CYS A 1 127 ? 8.545 -10.447 -14.344 1.00 90.81 127 CYS A N 1
ATOM 966 C CA . CYS A 1 127 ? 8.719 -9.744 -15.613 1.00 90.81 127 CYS A CA 1
ATOM 967 C C . CYS A 1 127 ? 10.081 -9.048 -15.689 1.00 90.81 127 CYS A C 1
ATOM 969 O O . CYS A 1 127 ? 10.752 -9.152 -16.707 1.00 90.81 127 CYS A O 1
ATOM 971 N N . SER A 1 128 ? 10.541 -8.431 -14.604 1.00 89.06 128 SER A N 1
ATOM 972 C CA . SER A 1 128 ? 11.871 -7.820 -14.555 1.00 89.06 128 SER A CA 1
ATOM 973 C C . SER A 1 128 ? 13.007 -8.832 -14.777 1.00 89.06 128 SER A C 1
ATOM 975 O O . SER A 1 128 ? 14.026 -8.480 -15.362 1.00 89.06 128 SER A O 1
ATOM 977 N N . ILE A 1 129 ? 12.860 -10.085 -14.338 1.00 88.69 129 ILE A N 1
ATOM 978 C CA . ILE A 1 129 ? 13.894 -11.123 -14.498 1.00 88.69 129 ILE A CA 1
ATOM 979 C C . ILE A 1 129 ? 13.803 -11.809 -15.866 1.00 88.69 129 ILE A C 1
ATOM 981 O O . ILE A 1 129 ? 14.824 -12.047 -16.509 1.00 88.69 129 ILE A O 1
ATOM 985 N N . PHE A 1 130 ? 12.592 -12.174 -16.290 1.00 88.06 130 PHE A N 1
ATOM 986 C CA . PHE A 1 130 ? 12.381 -13.091 -17.412 1.00 88.06 130 PHE A CA 1
ATOM 987 C C . PHE A 1 130 ? 11.983 -12.404 -18.718 1.00 88.06 130 PHE A C 1
ATOM 989 O O . PHE A 1 130 ? 12.132 -13.012 -19.778 1.00 88.06 130 PHE A O 1
ATOM 996 N N . LEU A 1 131 ? 11.483 -11.165 -18.677 1.00 83.19 131 LEU A N 1
ATOM 997 C CA . LEU A 1 131 ? 11.102 -10.438 -19.885 1.00 83.19 131 LEU A CA 1
ATOM 998 C C . LEU A 1 131 ? 12.351 -9.801 -20.507 1.00 83.19 131 LEU A C 1
ATOM 1000 O O . LEU A 1 131 ? 12.697 -8.648 -20.253 1.00 83.19 131 LEU A O 1
ATOM 1004 N N . THR A 1 132 ? 13.063 -10.580 -21.317 1.00 65.12 132 THR A N 1
ATOM 1005 C CA . THR A 1 132 ? 14.216 -10.096 -22.077 1.00 65.12 132 THR A CA 1
ATOM 1006 C C . THR A 1 132 ? 13.755 -9.041 -23.089 1.00 65.12 132 THR A C 1
ATOM 1008 O O . THR A 1 132 ? 13.038 -9.339 -24.040 1.00 65.12 132 THR A O 1
ATOM 1011 N N . GLY A 1 133 ? 14.148 -7.782 -22.870 1.00 66.81 133 GLY A N 1
ATOM 1012 C CA . GLY A 1 133 ? 13.803 -6.657 -23.749 1.00 66.81 133 GLY A CA 1
ATOM 1013 C C . GLY A 1 133 ? 12.813 -5.641 -23.174 1.00 66.81 133 GLY A C 1
ATOM 1014 O O . GLY A 1 133 ? 12.383 -4.761 -23.915 1.00 66.81 133 GLY A O 1
ATOM 1015 N N . SER A 1 134 ? 12.466 -5.710 -21.882 1.00 65.31 134 SER A N 1
ATOM 1016 C CA . SER A 1 134 ? 11.606 -4.703 -21.244 1.00 65.31 134 SER A CA 1
ATOM 1017 C C . SER A 1 134 ? 12.234 -3.317 -21.136 1.00 65.31 134 SER A C 1
ATOM 1019 O O . SER A 1 134 ? 11.528 -2.396 -20.758 1.00 65.31 134 SER A O 1
ATOM 1021 N N . GLY A 1 135 ? 13.530 -3.127 -21.410 1.00 78.12 135 GLY A N 1
ATOM 1022 C CA . GLY A 1 135 ? 14.220 -1.825 -21.347 1.00 78.12 135 GLY A CA 1
ATOM 1023 C C . GLY A 1 135 ? 14.310 -1.203 -19.939 1.00 78.12 135 GLY A C 1
ATOM 1024 O O . GLY A 1 135 ? 15.195 -0.390 -19.685 1.00 78.12 135 GLY A O 1
ATOM 1025 N N . ILE A 1 136 ? 13.428 -1.615 -19.025 1.00 85.88 136 ILE A N 1
ATOM 1026 C CA . ILE A 1 136 ? 13.296 -1.264 -17.616 1.00 85.88 136 ILE A CA 1
ATOM 1027 C C . ILE A 1 136 ? 13.343 -2.570 -16.831 1.00 85.88 136 ILE A C 1
ATOM 1029 O O . ILE A 1 136 ? 12.527 -3.472 -17.044 1.00 85.88 136 ILE A O 1
ATOM 1033 N N . HIS A 1 137 ? 14.283 -2.641 -15.898 1.00 87.38 137 HIS A N 1
ATOM 1034 C CA . HIS A 1 137 ? 14.454 -3.759 -14.984 1.00 87.38 137 HIS A CA 1
ATOM 1035 C C . HIS A 1 137 ? 14.717 -3.211 -13.585 1.00 87.38 137 HIS A C 1
ATOM 1037 O O . HIS A 1 137 ? 15.358 -2.170 -13.433 1.00 87.38 137 HIS A O 1
ATOM 1043 N N . TYR A 1 138 ? 14.257 -3.930 -12.568 1.00 87.31 138 TYR A N 1
ATOM 1044 C CA . TYR A 1 138 ? 14.689 -3.696 -11.199 1.00 87.31 138 TYR A CA 1
ATOM 1045 C C . TYR A 1 138 ? 16.193 -3.913 -11.071 1.00 87.31 138 TYR A C 1
ATOM 1047 O O . TYR A 1 138 ? 16.746 -4.926 -11.517 1.00 87.31 138 TYR A O 1
ATOM 1055 N N . MET A 1 139 ? 16.839 -2.992 -10.371 1.00 86.12 139 MET A N 1
ATOM 1056 C CA . MET A 1 139 ? 18.172 -3.202 -9.842 1.00 86.12 139 MET A CA 1
ATOM 1057 C C . MET A 1 139 ? 18.125 -4.191 -8.671 1.00 86.12 139 MET A C 1
ATOM 1059 O O . MET A 1 139 ? 17.102 -4.372 -8.011 1.00 86.12 139 MET A O 1
ATOM 1063 N N . VAL A 1 140 ? 19.272 -4.807 -8.360 1.00 84.19 140 VAL A N 1
ATOM 1064 C CA . VAL A 1 140 ? 19.412 -5.730 -7.215 1.00 84.19 140 VAL A CA 1
ATOM 1065 C C . VAL A 1 140 ? 18.900 -5.100 -5.911 1.00 84.19 140 VAL A C 1
ATOM 1067 O O . VAL A 1 140 ? 18.252 -5.763 -5.100 1.00 84.19 140 VAL A O 1
ATOM 1070 N N . VAL A 1 141 ? 19.173 -3.805 -5.727 1.00 83.88 141 VAL A N 1
ATOM 1071 C CA . VAL A 1 141 ? 18.750 -3.052 -4.545 1.00 83.88 141 VAL A CA 1
ATOM 1072 C C . VAL A 1 141 ? 17.230 -2.854 -4.497 1.00 83.88 141 VAL A C 1
ATOM 1074 O O . VAL A 1 141 ? 16.642 -3.031 -3.430 1.00 83.88 141 VAL A O 1
ATOM 1077 N N . ASP A 1 142 ? 16.585 -2.619 -5.641 1.00 84.94 142 ASP A N 1
ATOM 1078 C CA . ASP A 1 142 ? 15.142 -2.365 -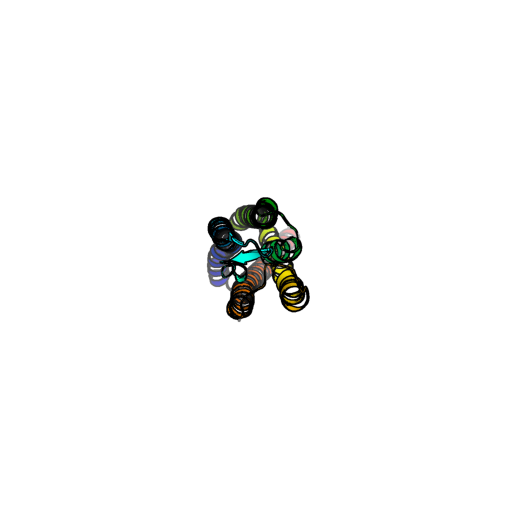5.736 1.00 84.94 142 ASP A CA 1
ATOM 1079 C C . ASP A 1 142 ? 14.331 -3.581 -5.285 1.00 84.94 142 ASP A C 1
ATOM 1081 O O . ASP A 1 142 ? 13.347 -3.433 -4.563 1.00 84.94 142 ASP A O 1
ATOM 1085 N N . TYR A 1 143 ? 14.782 -4.796 -5.628 1.00 85.00 143 TYR A N 1
ATOM 1086 C CA . TYR A 1 143 ? 14.159 -6.037 -5.156 1.00 85.00 143 TYR A CA 1
ATOM 1087 C C . TYR A 1 143 ? 14.124 -6.119 -3.627 1.00 85.00 143 TYR A C 1
ATOM 1089 O O . TYR A 1 143 ? 13.141 -6.567 -3.041 1.00 85.00 143 TYR A O 1
ATOM 1097 N N . SER A 1 144 ? 15.198 -5.683 -2.968 1.00 88.50 144 SER A N 1
ATOM 1098 C CA . SER A 1 144 ? 15.296 -5.739 -1.509 1.00 88.50 144 SER A CA 1
ATOM 1099 C C . SER A 1 144 ? 14.475 -4.627 -0.859 1.00 88.50 144 SER A C 1
ATOM 1101 O O . SER A 1 144 ? 13.725 -4.886 0.085 1.00 88.50 144 SER A O 1
ATOM 1103 N N . ILE A 1 145 ? 14.590 -3.400 -1.380 1.00 87.00 145 ILE A N 1
ATOM 1104 C CA . ILE A 1 145 ? 13.875 -2.232 -0.857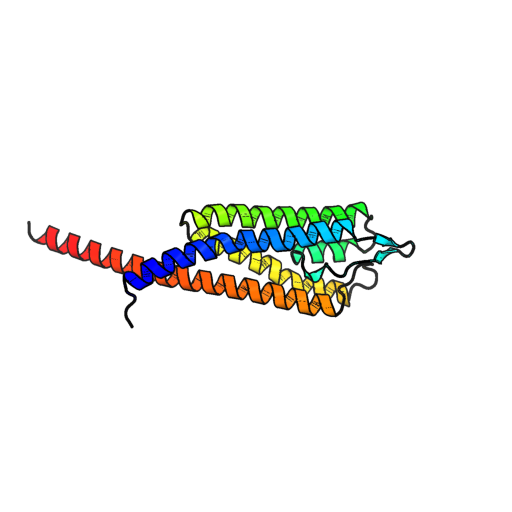 1.00 87.00 145 ILE A CA 1
ATOM 1105 C C . ILE A 1 145 ? 12.367 -2.409 -1.021 1.00 87.00 145 ILE A C 1
ATOM 1107 O O . ILE A 1 145 ? 11.637 -2.199 -0.052 1.00 87.00 145 ILE A O 1
ATOM 1111 N N . THR A 1 146 ? 11.896 -2.849 -2.193 1.00 89.50 146 THR A N 1
ATOM 1112 C CA . THR A 1 146 ? 10.458 -2.998 -2.451 1.00 89.50 146 THR A CA 1
ATOM 1113 C C . THR A 1 146 ? 9.821 -4.007 -1.500 1.00 89.50 146 THR A C 1
ATOM 1115 O O . THR A 1 146 ? 8.820 -3.697 -0.852 1.00 89.50 146 THR A O 1
ATOM 1118 N N . ILE A 1 147 ? 10.450 -5.174 -1.310 1.00 92.12 147 ILE A N 1
ATOM 1119 C CA . ILE A 1 147 ? 9.961 -6.205 -0.388 1.00 92.12 147 ILE A CA 1
ATOM 1120 C C . ILE A 1 147 ? 9.941 -5.659 1.041 1.00 92.12 147 ILE A C 1
ATOM 1122 O O . ILE A 1 147 ? 8.930 -5.773 1.736 1.00 92.12 147 ILE A O 1
ATOM 1126 N N . LEU A 1 148 ? 11.039 -5.043 1.485 1.00 93.38 148 LEU A N 1
ATOM 1127 C CA . LEU A 1 1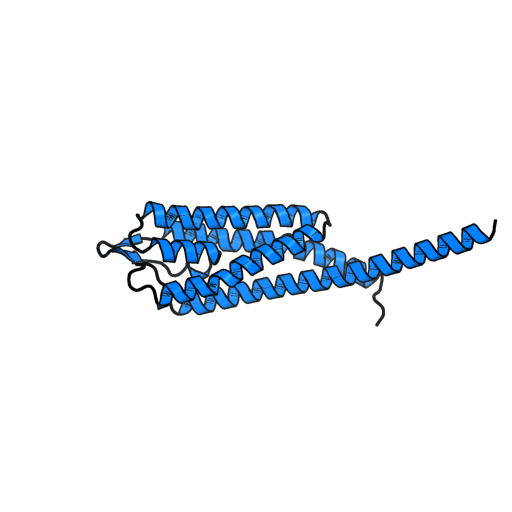48 ? 11.161 -4.534 2.848 1.00 93.38 148 LEU A CA 1
ATOM 1128 C C . LEU A 1 148 ? 10.131 -3.435 3.144 1.00 93.38 148 LEU A C 1
ATOM 1130 O O . LEU A 1 148 ? 9.449 -3.499 4.168 1.00 93.38 148 LEU A O 1
ATOM 1134 N N . LEU A 1 149 ? 9.982 -2.462 2.242 1.00 93.06 149 LEU A N 1
ATOM 1135 C CA . LEU A 1 149 ? 9.031 -1.360 2.379 1.00 93.06 149 LEU A CA 1
ATOM 1136 C C . LEU A 1 149 ? 7.592 -1.882 2.498 1.00 93.06 149 LEU A C 1
ATOM 1138 O O . LEU A 1 149 ? 6.860 -1.492 3.413 1.00 93.06 149 LEU A O 1
ATOM 1142 N N . HIS A 1 150 ? 7.202 -2.824 1.634 1.00 94.56 150 HIS A N 1
ATOM 1143 C CA . HIS A 1 150 ? 5.858 -3.391 1.673 1.00 94.56 150 HIS A CA 1
ATOM 1144 C C . HIS A 1 150 ? 5.614 -4.229 2.928 1.00 94.56 150 HIS A C 1
ATOM 1146 O O . HIS A 1 150 ? 4.558 -4.088 3.548 1.00 94.56 150 HIS A O 1
ATOM 1152 N N . LEU A 1 151 ? 6.592 -5.024 3.376 1.00 96.19 151 LEU A N 1
ATOM 1153 C CA . LEU A 1 151 ? 6.486 -5.782 4.626 1.00 96.19 151 LEU A CA 1
ATOM 1154 C C . LEU A 1 151 ? 6.330 -4.874 5.853 1.00 96.19 151 LEU A C 1
ATOM 1156 O O . LEU A 1 151 ? 5.526 -5.184 6.735 1.00 96.19 151 LEU A O 1
ATOM 1160 N N . ILE A 1 152 ? 7.041 -3.741 5.902 1.00 96.44 152 ILE A N 1
ATOM 1161 C CA . ILE A 1 152 ? 6.891 -2.747 6.977 1.00 96.44 152 ILE A CA 1
ATOM 1162 C C . ILE A 1 152 ? 5.454 -2.222 7.009 1.00 96.44 152 ILE A C 1
ATOM 1164 O O . ILE A 1 152 ? 4.805 -2.252 8.059 1.00 96.44 152 ILE A O 1
ATOM 1168 N N . PHE A 1 153 ? 4.931 -1.779 5.866 1.00 96.94 153 PHE A N 1
ATOM 1169 C CA . PHE A 1 153 ? 3.580 -1.233 5.801 1.00 96.94 153 PHE A CA 1
ATOM 1170 C C . PHE A 1 153 ? 2.503 -2.289 6.076 1.00 96.94 153 PHE A C 1
ATOM 1172 O O . PHE A 1 153 ? 1.577 -2.009 6.839 1.00 96.94 153 PHE A O 1
ATOM 1179 N N . ILE A 1 154 ? 2.649 -3.521 5.574 1.00 97.94 154 ILE A N 1
ATOM 1180 C CA . ILE A 1 154 ? 1.768 -4.648 5.926 1.00 97.94 154 ILE A CA 1
ATOM 1181 C C . ILE A 1 154 ? 1.791 -4.892 7.440 1.00 97.94 154 ILE A C 1
ATOM 1183 O O . ILE A 1 154 ? 0.733 -5.040 8.052 1.00 97.94 154 ILE A O 1
ATOM 1187 N N . GLY A 1 155 ? 2.969 -4.890 8.068 1.00 98.00 155 GLY A N 1
ATOM 1188 C CA . GLY A 1 155 ? 3.104 -5.046 9.517 1.00 98.00 155 GLY A CA 1
ATOM 1189 C C . GLY A 1 155 ? 2.361 -3.960 10.302 1.00 98.00 155 GLY A C 1
ATOM 1190 O O . GLY A 1 155 ? 1.646 -4.261 11.263 1.00 98.00 155 GLY A O 1
ATOM 1191 N N . LEU A 1 156 ? 2.464 -2.703 9.860 1.00 97.81 156 LEU A N 1
ATOM 1192 C CA . LEU A 1 156 ? 1.731 -1.577 10.447 1.00 97.81 156 LEU A CA 1
ATOM 1193 C C . LEU A 1 156 ? 0.212 -1.711 10.251 1.00 97.81 156 LEU A C 1
ATOM 1195 O O . LEU A 1 156 ? -0.551 -1.466 11.190 1.00 97.81 156 LEU A O 1
ATOM 1199 N N . PHE A 1 157 ? -0.236 -2.167 9.078 1.00 98.00 157 PHE A N 1
ATOM 1200 C CA . PHE A 1 157 ? -1.648 -2.449 8.825 1.00 98.00 157 PHE A CA 1
ATOM 1201 C C . PHE A 1 157 ? -2.196 -3.562 9.722 1.00 98.00 157 PHE A C 1
ATOM 1203 O O . PHE A 1 157 ? -3.245 -3.407 10.351 1.00 98.00 157 PHE A O 1
ATOM 1210 N N . LEU A 1 158 ? -1.464 -4.671 9.843 1.00 98.25 158 LEU A N 1
ATOM 1211 C CA . LEU A 1 158 ? -1.824 -5.788 10.718 1.00 98.25 158 LEU A CA 1
ATOM 1212 C C . LEU A 1 158 ? -1.903 -5.357 12.186 1.00 98.25 158 LEU A C 1
ATOM 1214 O O . LEU A 1 158 ? -2.792 -5.796 12.922 1.00 98.25 158 LEU A O 1
ATOM 1218 N N . TYR A 1 159 ? -1.013 -4.461 12.615 1.00 98.06 159 TYR A N 1
ATOM 1219 C CA . TYR A 1 159 ? -1.090 -3.865 13.943 1.00 98.06 159 TYR A CA 1
ATOM 1220 C C . TYR A 1 159 ? -2.378 -3.047 14.136 1.00 98.06 159 TYR A C 1
ATOM 1222 O O . TYR A 1 159 ? -3.048 -3.204 15.162 1.00 98.06 159 TYR A O 1
ATOM 1230 N N . GLY A 1 160 ? -2.781 -2.240 13.149 1.00 97.56 160 GLY A N 1
ATOM 1231 C CA . GLY A 1 160 ? -4.061 -1.527 13.184 1.00 97.56 160 GLY A CA 1
ATOM 1232 C C . GLY A 1 160 ? -5.271 -2.464 13.201 1.00 97.56 160 GLY A C 1
ATOM 1233 O O . GLY A 1 160 ? -6.157 -2.288 14.036 1.00 97.56 160 GLY A O 1
ATOM 1234 N N . VAL A 1 161 ? -5.272 -3.525 12.386 1.00 97.75 161 VAL A N 1
ATOM 1235 C CA . VAL A 1 161 ? -6.313 -4.573 12.402 1.00 97.75 161 VAL A CA 1
ATOM 1236 C C . VAL A 1 161 ? -6.440 -5.203 13.790 1.00 97.75 161 VAL A C 1
ATOM 1238 O O . VAL A 1 161 ? -7.548 -5.381 14.302 1.00 97.75 161 VAL A O 1
ATOM 1241 N N . ARG A 1 162 ? -5.308 -5.501 14.438 1.00 97.38 162 ARG A N 1
ATOM 1242 C CA . ARG A 1 162 ? -5.291 -6.048 15.799 1.00 97.38 162 ARG A CA 1
ATOM 1243 C C . ARG A 1 162 ? -5.905 -5.081 16.814 1.00 97.38 162 ARG A C 1
ATOM 1245 O O . ARG A 1 162 ? -6.605 -5.537 17.716 1.00 97.38 162 ARG A O 1
ATOM 1252 N N . ILE A 1 163 ? -5.648 -3.776 16.691 1.00 96.75 163 ILE A N 1
ATOM 1253 C CA . ILE A 1 163 ? -6.260 -2.753 17.555 1.00 96.75 163 ILE A CA 1
ATOM 1254 C C . ILE A 1 163 ? -7.778 -2.732 17.366 1.00 96.75 163 ILE A C 1
ATOM 1256 O O . ILE A 1 163 ? -8.504 -2.802 18.357 1.00 96.75 163 ILE A O 1
ATOM 1260 N N . ILE A 1 164 ? -8.246 -2.683 16.115 1.00 96.44 164 ILE A N 1
ATOM 1261 C CA . ILE A 1 164 ? -9.677 -2.635 15.793 1.00 96.44 164 ILE A CA 1
ATOM 1262 C C . ILE A 1 164 ? -10.403 -3.833 16.403 1.00 96.44 164 ILE A C 1
ATOM 1264 O O . ILE A 1 164 ? -11.394 -3.642 17.105 1.00 96.44 164 ILE A O 1
ATOM 1268 N N . LYS A 1 165 ? -9.857 -5.043 16.225 1.00 96.38 165 LYS A N 1
ATOM 1269 C CA . LYS A 1 165 ? -10.450 -6.270 16.768 1.00 96.38 165 LYS A CA 1
ATOM 1270 C C . LYS A 1 165 ? -10.629 -6.209 18.289 1.00 96.38 165 LYS A C 1
ATOM 1272 O O . LYS A 1 165 ? -11.698 -6.524 18.793 1.00 96.38 165 LYS A O 1
ATOM 1277 N N . ARG A 1 166 ? -9.616 -5.737 19.030 1.00 95.38 166 ARG A N 1
ATOM 1278 C CA . ARG A 1 166 ? -9.729 -5.581 20.495 1.00 95.38 166 ARG A CA 1
ATOM 1279 C C . ARG A 1 166 ? -10.815 -4.584 20.899 1.00 95.38 166 ARG A C 1
ATOM 1281 O O . ARG A 1 166 ? -11.494 -4.802 21.898 1.00 95.38 166 ARG A O 1
ATOM 1288 N N . MET A 1 167 ? -10.955 -3.493 20.147 1.00 95.69 167 MET A N 1
ATOM 1289 C CA . MET A 1 167 ? -11.992 -2.494 20.399 1.00 95.69 167 MET A CA 1
ATOM 1290 C C . MET A 1 167 ? -13.393 -3.051 20.124 1.00 95.69 167 MET A C 1
ATOM 1292 O O . MET A 1 167 ? -14.286 -2.850 20.938 1.00 95.69 167 MET A O 1
ATOM 1296 N N . GLU A 1 168 ? -13.579 -3.777 19.018 1.00 95.06 168 GLU A N 1
ATOM 1297 C CA . GLU A 1 168 ? -14.850 -4.438 18.683 1.00 95.06 168 GLU A CA 1
ATOM 1298 C C . GLU A 1 168 ? -15.249 -5.476 19.736 1.00 95.06 168 GLU A C 1
ATOM 1300 O O . GLU A 1 168 ? -16.378 -5.445 20.221 1.00 95.06 168 GLU A O 1
ATOM 1305 N N . ASP A 1 169 ? -14.314 -6.328 20.168 1.00 94.38 169 ASP A N 1
ATOM 1306 C CA . ASP A 1 169 ? -14.568 -7.324 21.217 1.00 94.38 169 ASP A CA 1
ATOM 1307 C C . ASP A 1 169 ? -15.051 -6.666 22.526 1.00 94.38 169 ASP A C 1
ATOM 1309 O O . ASP A 1 169 ? -15.895 -7.213 23.240 1.00 94.38 169 ASP A O 1
ATOM 1313 N N . TYR A 1 170 ? -14.525 -5.483 22.857 1.00 94.25 170 TYR A N 1
ATOM 1314 C CA . TYR A 1 170 ? -14.944 -4.713 24.029 1.00 94.25 170 TYR A CA 1
ATOM 1315 C C . TYR A 1 170 ? -16.317 -4.053 23.849 1.00 94.25 170 TYR A C 1
ATOM 1317 O O . TYR A 1 170 ? -17.151 -4.117 24.751 1.00 94.25 170 TYR A O 1
ATOM 1325 N N . GLU A 1 171 ? -16.575 -3.459 22.683 1.00 93.19 171 GLU A N 1
ATOM 1326 C CA . GLU A 1 171 ? -17.866 -2.848 22.342 1.00 93.19 171 GLU A CA 1
ATOM 1327 C C . GLU A 1 171 ? -19.006 -3.878 22.368 1.00 93.19 171 GLU A C 1
ATOM 1329 O O . GLU A 1 171 ? -20.066 -3.605 22.931 1.00 93.19 171 GLU A O 1
ATOM 1334 N N . VAL A 1 172 ? -18.771 -5.088 21.845 1.00 93.44 172 VAL A N 1
ATOM 1335 C CA . VAL A 1 172 ? -19.740 -6.196 21.892 1.00 93.44 172 VAL A CA 1
ATOM 1336 C C . VAL A 1 172 ? -20.044 -6.597 23.335 1.00 93.44 172 VAL A C 1
ATOM 1338 O O . VAL A 1 172 ? -21.210 -6.755 23.698 1.00 93.44 172 VAL A O 1
ATOM 1341 N N . LYS A 1 173 ? -19.021 -6.716 24.191 1.00 92.25 173 LYS A N 1
ATOM 1342 C CA . LYS A 1 173 ? -19.217 -7.029 25.618 1.00 92.25 173 LYS A CA 1
ATOM 1343 C C . LYS A 1 173 ? -20.049 -5.968 26.335 1.00 92.25 173 LYS A C 1
ATOM 1345 O O . LYS A 1 173 ? -20.959 -6.324 27.079 1.00 92.25 173 LYS A O 1
ATOM 1350 N N . LEU A 1 174 ? -19.768 -4.687 26.095 1.00 91.00 174 LEU A N 1
ATOM 1351 C CA . LEU A 1 174 ? -20.543 -3.586 26.671 1.00 91.00 174 LEU A CA 1
ATOM 1352 C C . LEU A 1 174 ? -22.002 -3.601 26.199 1.00 91.00 174 LEU A C 1
ATOM 1354 O O . LEU A 1 174 ? -22.907 -3.416 27.012 1.00 91.00 174 LEU A O 1
ATOM 1358 N N . ALA A 1 175 ? -22.240 -3.860 24.910 1.00 91.12 175 ALA A N 1
ATOM 1359 C CA . ALA A 1 175 ? -23.590 -3.951 24.357 1.00 91.12 175 ALA A CA 1
ATOM 1360 C C . ALA A 1 175 ? -24.392 -5.106 24.984 1.00 91.12 175 ALA A C 1
ATOM 1362 O O . ALA A 1 175 ? -25.554 -4.928 25.348 1.00 91.12 175 ALA A O 1
ATOM 1363 N N . LEU A 1 176 ? -23.760 -6.269 25.178 1.00 91.38 176 LEU A N 1
ATOM 1364 C CA . LEU A 1 176 ? -24.381 -7.409 25.858 1.00 91.38 176 LEU A CA 1
ATOM 1365 C C . LEU A 1 176 ? -24.731 -7.082 27.315 1.00 91.38 176 LEU A C 1
ATOM 1367 O O . LEU A 1 176 ? -25.842 -7.367 27.752 1.00 91.38 176 LEU A O 1
ATOM 1371 N N . GLN A 1 177 ? -23.824 -6.436 28.054 1.00 89.12 177 GLN A N 1
ATOM 1372 C CA . GLN A 1 177 ? -24.080 -6.018 29.438 1.00 89.12 177 GLN A CA 1
ATOM 1373 C C . GLN A 1 177 ? -25.237 -5.013 29.538 1.00 89.12 177 GLN A C 1
ATOM 1375 O O . GLN A 1 177 ? -26.098 -5.156 30.406 1.00 89.12 177 GLN A O 1
ATOM 1380 N N . ALA A 1 178 ? -25.293 -4.028 28.636 1.00 86.69 178 ALA A N 1
ATOM 1381 C CA . ALA A 1 178 ? -26.373 -3.044 28.596 1.00 86.69 178 ALA A CA 1
ATOM 1382 C C . ALA A 1 178 ? -27.742 -3.691 28.318 1.00 86.69 178 ALA A C 1
ATOM 1384 O O . ALA A 1 178 ? -28.727 -3.351 28.976 1.00 86.69 178 ALA A O 1
ATOM 1385 N N . ASN A 1 179 ? -27.795 -4.666 27.404 1.00 80.81 179 ASN A N 1
ATOM 1386 C CA . ASN A 1 179 ? -29.019 -5.407 27.095 1.00 80.81 179 ASN A CA 1
ATOM 1387 C C . ASN A 1 179 ? -29.496 -6.267 28.275 1.00 80.81 179 ASN A C 1
ATOM 1389 O O . ASN A 1 179 ? -30.687 -6.266 28.582 1.00 80.81 179 ASN A O 1
ATOM 1393 N N . THR A 1 180 ? -28.588 -6.942 28.988 1.00 80.75 180 THR A N 1
ATOM 1394 C CA . THR A 1 180 ? -28.943 -7.736 30.179 1.00 80.75 180 THR A CA 1
ATOM 1395 C C . THR A 1 180 ? -29.576 -6.876 31.277 1.00 80.75 180 THR A C 1
ATOM 1397 O O . THR A 1 180 ? -30.555 -7.296 31.897 1.00 80.75 180 THR A O 1
ATOM 1400 N N . ILE A 1 181 ? -29.063 -5.657 31.492 1.00 76.69 181 ILE A N 1
ATOM 1401 C CA . ILE A 1 181 ? -29.615 -4.698 32.467 1.00 76.69 181 ILE A CA 1
ATOM 1402 C C . ILE A 1 181 ? -31.020 -4.232 32.056 1.00 76.69 181 ILE A C 1
ATOM 1404 O O . ILE A 1 181 ? -31.883 -4.035 32.911 1.00 76.69 181 ILE A O 1
ATOM 1408 N N . HIS A 1 182 ? -31.263 -4.049 30.755 1.00 69.06 182 HIS A N 1
ATOM 1409 C CA . HIS A 1 182 ? -32.577 -3.655 30.248 1.00 69.06 182 HIS A CA 1
ATOM 1410 C C . HIS A 1 182 ? -33.639 -4.741 30.470 1.00 69.06 182 HIS A C 1
ATOM 1412 O O . HIS A 1 182 ? -34.750 -4.411 30.878 1.00 69.06 182 HIS A O 1
ATOM 1418 N N . ILE A 1 183 ? -33.288 -6.015 30.260 1.00 71.44 183 ILE A N 1
ATOM 1419 C CA . ILE A 1 183 ? -34.192 -7.158 30.480 1.00 71.44 183 ILE A CA 1
ATOM 1420 C C . ILE A 1 183 ? -34.550 -7.278 31.968 1.00 71.44 183 ILE A C 1
ATOM 1422 O O . ILE A 1 183 ? -35.722 -7.266 32.324 1.00 71.44 183 ILE A O 1
ATOM 1426 N N . THR A 1 184 ? -33.552 -7.259 32.860 1.00 66.44 184 THR A N 1
ATOM 1427 C CA . THR A 1 184 ? -33.796 -7.398 34.312 1.00 66.44 184 THR A CA 1
ATOM 1428 C C . THR A 1 184 ? -34.638 -6.273 34.913 1.00 66.44 184 THR A C 1
ATOM 1430 O O . THR A 1 184 ? -35.340 -6.513 35.887 1.00 66.44 184 THR A O 1
ATOM 1433 N N . LYS A 1 185 ? -34.592 -5.055 34.357 1.00 67.56 185 LYS A N 1
ATOM 1434 C CA . LYS A 1 185 ? -35.471 -3.953 34.788 1.00 67.56 185 LYS A CA 1
ATOM 1435 C C . LYS A 1 185 ? -36.882 -4.034 34.197 1.00 67.56 185 LYS A C 1
ATOM 1437 O O . LYS A 1 185 ? -37.813 -3.533 34.821 1.00 67.56 185 LYS A O 1
ATOM 1442 N N . GLY A 1 186 ? -37.031 -4.622 33.009 1.00 60.06 186 GLY A N 1
ATOM 1443 C CA . GLY A 1 186 ? -38.327 -4.834 32.359 1.00 60.06 186 GLY A CA 1
ATOM 1444 C C . GLY A 1 186 ? -39.168 -5.915 33.037 1.00 60.06 186 GLY A C 1
ATOM 1445 O O . GLY A 1 186 ? -40.380 -5.770 33.098 1.00 60.06 186 GLY A O 1
ATOM 1446 N N . ASP A 1 187 ? -38.523 -6.930 33.618 1.00 57.59 187 ASP A N 1
ATOM 1447 C CA . ASP A 1 187 ? -39.191 -8.041 34.315 1.00 57.59 187 ASP A CA 1
ATOM 1448 C C . ASP A 1 187 ? -39.615 -7.704 35.764 1.00 57.59 187 ASP A C 1
ATOM 1450 O O . ASP A 1 187 ? -40.234 -8.521 36.443 1.00 57.59 187 ASP A O 1
ATOM 1454 N N . THR A 1 188 ? -39.266 -6.512 36.263 1.00 56.47 188 THR A N 1
ATOM 1455 C CA . THR A 1 188 ? -39.602 -6.038 37.623 1.00 56.47 188 THR A CA 1
ATOM 1456 C C . THR A 1 188 ? -40.763 -5.035 37.680 1.00 56.47 188 THR A C 1
ATOM 1458 O O . THR A 1 188 ? -40.982 -4.429 38.730 1.00 56.47 188 THR A O 1
ATOM 1461 N N . LEU A 1 189 ? -41.488 -4.839 36.573 1.00 47.34 189 LEU A N 1
ATOM 1462 C CA . LEU A 1 189 ? -42.702 -4.012 36.473 1.00 47.34 189 LEU A CA 1
ATOM 1463 C C . LEU A 1 189 ? -43.926 -4.891 36.202 1.00 47.34 189 LEU A C 1
ATOM 1465 O O . LEU A 1 189 ? -45.004 -4.533 36.725 1.00 47.34 189 LEU A O 1
#

Secondary structure (DSSP, 8-state):
----HHHHHHHHHHHHHHHTHHHHHHHHHHHHHHHHHHH-EE-TTS-EE--TTGGGS-HHHHHHHHHHHTT--HHHHHHHHHHHHHHHHHHHHHHHHHHHTT-SHHHHHHHHHHHHHHHTHHHHHHHHHH-TT-S----HHHHHHHHHHHHHHHHHHHHHHHHHHHHHHHHHHHHHHHHHHHHHHHTT-